Protein AF-A0A518CJ09-F1 (afdb_monomer)

Structure (mmCIF, N/CA/C/O backbone):
data_AF-A0A518CJ09-F1
#
_entry.id   AF-A0A518CJ09-F1
#
loop_
_atom_site.group_PDB
_atom_site.id
_atom_site.type_symbol
_atom_site.label_atom_id
_atom_site.label_alt_id
_atom_site.label_comp_id
_atom_site.label_asym_id
_atom_site.label_entity_id
_atom_site.label_seq_id
_atom_site.pdbx_PDB_ins_code
_atom_site.Cartn_x
_atom_site.Cartn_y
_atom_site.Cartn_z
_atom_site.occupancy
_atom_site.B_iso_or_equiv
_atom_site.auth_seq_id
_atom_site.auth_comp_id
_atom_site.auth_asym_id
_atom_site.auth_atom_id
_atom_site.pdbx_PDB_model_num
ATOM 1 N N . MET A 1 1 ? 45.637 -41.372 -29.948 1.00 34.56 1 MET A N 1
ATOM 2 C CA . MET A 1 1 ? 44.856 -40.870 -31.101 1.00 34.56 1 MET A CA 1
ATOM 3 C C . MET A 1 1 ? 43.586 -40.228 -30.570 1.00 34.56 1 MET A C 1
ATOM 5 O O . MET A 1 1 ? 43.099 -40.647 -29.530 1.00 34.56 1 MET A O 1
ATOM 9 N N . ASN A 1 2 ? 43.178 -39.144 -31.220 1.00 31.23 2 ASN A N 1
ATOM 10 C CA . ASN A 1 2 ? 42.446 -38.007 -30.668 1.00 31.23 2 ASN A CA 1
ATOM 11 C C . ASN A 1 2 ? 41.027 -38.291 -30.156 1.00 31.23 2 ASN A C 1
ATOM 13 O O . ASN A 1 2 ? 40.233 -38.944 -30.824 1.00 31.23 2 ASN A O 1
ATOM 17 N N . ALA A 1 3 ? 40.704 -37.670 -29.019 1.00 33.22 3 ALA A N 1
ATOM 18 C CA . ALA A 1 3 ? 39.344 -37.317 -28.638 1.00 33.22 3 ALA A CA 1
ATOM 19 C C . ALA A 1 3 ? 38.921 -36.070 -29.428 1.00 33.22 3 ALA A C 1
ATOM 21 O O . ALA A 1 3 ? 39.667 -35.090 -29.499 1.00 33.22 3 ALA A O 1
ATOM 22 N N . THR A 1 4 ? 37.730 -36.082 -30.022 1.00 36.91 4 THR A N 1
ATOM 23 C CA . THR A 1 4 ? 37.124 -34.883 -30.607 1.00 36.91 4 THR A CA 1
ATOM 24 C C . THR A 1 4 ? 35.656 -34.816 -30.213 1.00 36.91 4 THR A C 1
ATOM 26 O O . THR A 1 4 ? 34.905 -35.778 -30.331 1.00 36.91 4 THR A O 1
ATOM 29 N N . ARG A 1 5 ? 35.329 -33.647 -29.667 1.00 32.72 5 ARG A N 1
ATOM 30 C CA . ARG A 1 5 ? 34.040 -33.119 -29.223 1.00 32.72 5 ARG A CA 1
ATOM 31 C C . ARG A 1 5 ? 32.994 -33.165 -30.350 1.00 32.72 5 ARG A C 1
ATOM 33 O O . ARG A 1 5 ? 33.380 -33.059 -31.506 1.00 32.72 5 ARG A O 1
ATOM 40 N N . PHE A 1 6 ? 31.700 -33.171 -30.026 1.00 32.16 6 PHE A N 1
ATOM 41 C CA . PHE A 1 6 ? 30.864 -31.963 -30.116 1.00 32.16 6 PHE A CA 1
ATOM 42 C C . PHE A 1 6 ? 29.430 -32.211 -29.631 1.00 32.16 6 PHE A C 1
ATOM 44 O O . PHE A 1 6 ? 28.840 -33.268 -29.822 1.00 32.16 6 PHE A O 1
ATOM 51 N N . ALA A 1 7 ? 28.928 -31.179 -28.961 1.00 30.11 7 ALA A N 1
ATOM 52 C CA . ALA A 1 7 ? 27.600 -31.034 -28.405 1.00 30.11 7 ALA A CA 1
ATOM 53 C C . ALA A 1 7 ? 26.521 -30.909 -29.492 1.00 30.11 7 ALA A C 1
ATOM 55 O O . ALA A 1 7 ? 26.778 -30.425 -30.591 1.00 30.11 7 ALA A O 1
ATOM 56 N N . SER A 1 8 ? 25.286 -31.268 -29.150 1.00 28.56 8 SER A N 1
ATOM 57 C CA . SER A 1 8 ? 24.086 -30.848 -29.876 1.00 28.56 8 SER A CA 1
ATOM 58 C C . SER A 1 8 ? 23.103 -30.283 -28.862 1.00 28.56 8 SER A C 1
ATOM 60 O O . SER A 1 8 ? 22.353 -31.011 -28.221 1.00 28.56 8 SER A O 1
ATOM 62 N N . CYS A 1 9 ? 23.187 -28.966 -28.678 1.00 26.66 9 CYS A N 1
ATOM 63 C CA . CYS A 1 9 ? 22.201 -28.174 -27.963 1.00 26.66 9 CYS A CA 1
ATOM 64 C C . CYS A 1 9 ? 21.215 -27.652 -29.015 1.00 26.66 9 CYS A C 1
ATOM 66 O O . CYS A 1 9 ? 21.604 -26.914 -29.921 1.00 26.66 9 CYS A O 1
ATOM 68 N N . LEU A 1 10 ? 19.964 -28.098 -28.932 1.00 28.52 10 LEU A N 1
ATOM 69 C CA . LEU A 1 10 ? 18.850 -27.601 -29.733 1.00 28.52 10 LEU A CA 1
ATOM 70 C C . LEU A 1 10 ? 18.532 -26.166 -29.295 1.00 28.52 10 LEU A C 1
ATOM 72 O O . LEU A 1 10 ? 17.975 -25.951 -28.223 1.00 28.52 10 LEU A O 1
ATOM 76 N N . ILE A 1 11 ? 18.884 -25.187 -30.128 1.00 29.53 11 ILE A N 1
ATOM 77 C CA . ILE A 1 11 ? 18.410 -23.808 -29.986 1.00 29.53 11 ILE A CA 1
ATOM 78 C C . ILE A 1 11 ? 17.057 -23.721 -30.697 1.00 29.53 11 ILE A C 1
ATOM 80 O O . ILE A 1 11 ? 16.993 -23.715 -31.926 1.00 29.53 11 ILE A O 1
ATOM 84 N N . PHE A 1 12 ? 15.974 -23.638 -29.925 1.00 28.36 12 PHE A N 1
ATOM 85 C CA . PHE A 1 12 ? 14.702 -23.124 -30.425 1.00 28.36 12 PHE A CA 1
ATOM 86 C C . PHE A 1 12 ? 14.820 -21.603 -30.545 1.00 28.36 12 PHE A C 1
ATOM 88 O O . PHE A 1 12 ? 14.744 -20.873 -29.560 1.00 28.36 12 PHE A O 1
ATOM 95 N N . VAL A 1 13 ? 15.034 -21.125 -31.769 1.00 28.50 13 VAL A N 1
ATOM 96 C CA . VAL A 1 13 ? 14.895 -19.709 -32.116 1.00 28.50 13 VAL A CA 1
ATOM 97 C C . VAL A 1 13 ? 13.400 -19.406 -32.174 1.00 28.50 13 VAL A C 1
ATOM 99 O O . VAL A 1 13 ? 12.739 -19.715 -33.162 1.00 28.50 13 VAL A O 1
ATOM 102 N N . VAL A 1 14 ? 12.846 -18.827 -31.109 1.00 30.20 14 VAL A N 1
ATOM 103 C CA . VAL A 1 14 ? 11.513 -18.217 -31.166 1.00 30.20 14 VAL A CA 1
ATOM 104 C C . VAL A 1 14 ? 11.678 -16.820 -31.753 1.00 30.20 14 VAL A C 1
ATOM 106 O O . VAL A 1 14 ? 12.149 -15.893 -31.099 1.00 30.20 14 VAL A O 1
ATOM 109 N N . SER A 1 15 ? 11.332 -16.695 -33.031 1.00 26.28 15 SER A N 1
ATOM 110 C CA . SER A 1 15 ? 11.232 -15.429 -33.749 1.00 26.28 15 SER A CA 1
ATOM 111 C C . SER A 1 15 ? 10.112 -14.572 -33.151 1.00 26.28 15 SER A C 1
ATOM 113 O O . SER A 1 15 ? 8.935 -14.880 -33.323 1.00 26.28 15 SER A O 1
ATOM 115 N N . ILE A 1 16 ? 10.467 -13.483 -32.470 1.00 32.22 16 ILE A N 1
ATOM 116 C CA . ILE A 1 16 ? 9.531 -12.404 -32.132 1.00 32.22 16 ILE A CA 1
ATOM 117 C C . ILE A 1 16 ? 9.569 -11.403 -33.296 1.00 32.22 16 ILE A C 1
ATOM 119 O O . ILE A 1 16 ? 10.643 -10.861 -33.575 1.00 32.22 16 ILE A O 1
ATOM 123 N N . PRO A 1 17 ? 8.458 -11.134 -34.004 1.00 29.47 17 PRO A N 1
ATOM 124 C CA . PRO A 1 17 ? 8.436 -10.063 -34.986 1.00 29.47 17 PRO A CA 1
ATOM 125 C C . PRO A 1 17 ? 8.489 -8.712 -34.258 1.00 29.47 17 PRO A C 1
ATOM 127 O O . PRO A 1 17 ? 7.551 -8.328 -33.561 1.00 29.47 17 PRO A O 1
ATOM 130 N N . LEU A 1 18 ? 9.597 -7.982 -34.436 1.00 27.89 18 LEU A N 1
ATOM 131 C CA . LEU A 1 18 ? 9.663 -6.545 -34.175 1.00 27.89 18 LEU A CA 1
ATOM 132 C C . LEU A 1 18 ? 8.721 -5.838 -35.159 1.00 27.89 18 LEU A C 1
ATOM 134 O O . LEU A 1 18 ? 9.104 -5.499 -36.278 1.00 27.89 18 LEU A O 1
ATOM 138 N N . CYS A 1 19 ? 7.485 -5.585 -34.742 1.00 27.05 19 CYS A N 1
ATOM 139 C CA . CYS A 1 19 ? 6.698 -4.519 -35.344 1.00 27.05 19 CYS A CA 1
ATOM 140 C C . CYS A 1 19 ? 7.250 -3.185 -34.831 1.00 27.05 19 CYS A C 1
ATOM 142 O O . CYS A 1 19 ? 6.901 -2.718 -33.749 1.00 27.05 19 CYS A O 1
ATOM 144 N N . LEU A 1 20 ? 8.146 -2.594 -35.625 1.00 28.55 20 LEU A N 1
ATOM 145 C CA . LEU A 1 20 ? 8.471 -1.171 -35.588 1.00 28.55 20 LEU A CA 1
ATOM 146 C C . LEU A 1 20 ? 7.172 -0.370 -35.741 1.00 28.55 20 LEU A C 1
ATOM 148 O O . LEU A 1 20 ? 6.649 -0.221 -36.845 1.00 28.55 20 LEU A O 1
ATOM 152 N N . VAL A 1 21 ? 6.646 0.151 -34.634 1.00 33.22 21 VAL A N 1
ATOM 153 C CA . VAL A 1 21 ? 5.642 1.212 -34.685 1.00 33.22 21 VAL A CA 1
ATOM 154 C C . VAL A 1 21 ? 6.393 2.517 -34.914 1.00 33.22 21 VAL A C 1
ATOM 156 O O . VAL A 1 21 ? 6.922 3.132 -33.991 1.00 33.22 21 VAL A O 1
ATOM 159 N N . ASN A 1 22 ? 6.447 2.918 -36.183 1.00 29.75 22 ASN A N 1
ATOM 160 C CA . ASN A 1 22 ? 6.655 4.304 -36.578 1.00 29.75 22 ASN A CA 1
ATOM 161 C C . ASN A 1 22 ? 5.506 5.132 -35.987 1.00 29.75 22 ASN A C 1
ATOM 163 O O . ASN A 1 22 ? 4.416 5.177 -36.554 1.00 29.75 22 ASN A O 1
ATOM 167 N N . ALA A 1 23 ? 5.741 5.803 -34.862 1.00 29.38 23 ALA A N 1
ATOM 168 C CA . ALA A 1 23 ? 4.876 6.882 -34.402 1.00 29.38 23 ALA A CA 1
ATOM 169 C C . ALA A 1 23 ? 5.133 8.112 -35.287 1.00 29.38 23 ALA A C 1
ATOM 171 O O . ALA A 1 23 ? 5.885 9.018 -34.938 1.00 29.38 23 ALA A O 1
ATOM 172 N N . SER A 1 24 ? 4.551 8.095 -36.486 1.00 30.00 24 SER A N 1
ATOM 173 C CA . SER A 1 24 ? 4.370 9.298 -37.297 1.00 30.00 24 SER A CA 1
ATOM 174 C C . SER A 1 24 ? 3.081 9.957 -36.831 1.00 30.00 24 SER A C 1
ATOM 176 O O . SER A 1 24 ? 2.039 9.306 -36.788 1.00 30.00 24 SER A O 1
ATOM 178 N N . ALA A 1 25 ? 3.161 11.231 -36.463 1.00 36.84 25 ALA A N 1
ATOM 179 C CA . ALA A 1 25 ? 2.001 12.064 -36.212 1.00 36.84 25 ALA A CA 1
ATOM 180 C C . ALA A 1 25 ? 1.055 12.025 -37.423 1.00 36.84 25 ALA A C 1
ATOM 182 O O . ALA A 1 25 ? 1.450 12.382 -38.533 1.00 36.84 25 ALA A O 1
ATOM 183 N N . GLN A 1 26 ? -0.187 11.602 -37.206 1.00 28.34 26 GLN A N 1
ATOM 184 C CA . GLN A 1 26 ? -1.270 11.822 -38.151 1.00 28.34 26 GLN A CA 1
ATOM 185 C C . GLN A 1 26 ? -2.544 12.120 -37.363 1.00 28.34 26 GLN A C 1
ATOM 187 O O . GLN A 1 26 ? -3.082 11.262 -36.665 1.00 28.34 26 GLN A O 1
ATOM 192 N N . GLU A 1 27 ? -2.978 13.376 -37.449 1.00 35.78 27 GLU A N 1
ATOM 193 C CA . GLU A 1 27 ? -4.338 13.790 -37.129 1.00 35.78 27 GLU A CA 1
ATOM 194 C C . GLU A 1 27 ? -5.321 12.951 -37.950 1.00 35.78 27 GLU A C 1
ATOM 196 O O . GLU A 1 27 ? -5.197 12.846 -39.171 1.00 35.78 27 GLU A O 1
ATOM 201 N N . PHE A 1 28 ? -6.318 12.387 -37.275 1.00 29.22 28 PHE A N 1
ATOM 202 C CA . PHE A 1 28 ? -7.568 11.971 -37.894 1.00 29.22 28 PHE A CA 1
ATOM 203 C C . PHE A 1 28 ? -8.715 12.497 -37.033 1.00 29.22 28 PHE A C 1
ATOM 205 O O . PHE A 1 28 ? -9.051 11.952 -35.983 1.00 29.22 28 PHE A O 1
ATOM 212 N N . THR A 1 29 ? -9.284 13.610 -37.483 1.00 35.69 29 THR A N 1
ATOM 213 C CA . THR A 1 29 ? -10.650 14.029 -37.182 1.00 35.69 29 THR A CA 1
ATOM 214 C C . THR A 1 29 ? -11.611 13.118 -37.943 1.00 35.69 29 THR A C 1
ATOM 216 O O . THR A 1 29 ? -11.529 13.038 -39.165 1.00 35.69 29 THR A O 1
ATOM 219 N N . ASP A 1 30 ? -12.474 12.391 -37.236 1.00 30.89 30 ASP A N 1
ATOM 220 C CA . ASP A 1 30 ? -13.930 12.597 -37.265 1.00 30.89 30 ASP A CA 1
ATOM 221 C C . ASP A 1 30 ? -14.679 11.423 -36.616 1.00 30.89 30 ASP A C 1
ATOM 223 O O . ASP A 1 30 ? -14.503 10.263 -36.976 1.00 30.89 30 ASP A O 1
ATOM 227 N N . GLY A 1 31 ? -15.587 11.780 -35.700 1.00 36.94 31 GLY A N 1
ATOM 228 C CA . GLY A 1 31 ? -16.865 11.087 -35.547 1.00 36.94 31 GLY A CA 1
ATOM 229 C C . GLY A 1 31 ? -16.928 9.862 -34.638 1.00 36.94 31 GLY A C 1
ATOM 230 O O . GLY A 1 31 ? -17.255 8.792 -35.123 1.00 36.94 31 GLY A O 1
ATOM 231 N N . GLU A 1 32 ? -16.723 10.031 -33.327 1.00 28.66 32 GLU A N 1
ATOM 232 C CA . GLU A 1 32 ? -17.610 9.507 -32.265 1.00 28.66 32 GLU A CA 1
ATOM 233 C C . GLU A 1 32 ? -17.129 10.000 -30.884 1.00 28.66 32 GLU A C 1
ATOM 235 O O . GLU A 1 32 ? -15.947 10.213 -30.627 1.00 28.66 32 GLU A O 1
ATOM 240 N N . THR A 1 33 ? -18.078 10.318 -30.013 1.00 32.56 33 THR A N 1
ATOM 241 C CA . THR A 1 33 ? -17.941 11.199 -28.842 1.00 32.56 33 THR A CA 1
ATOM 242 C C . THR A 1 33 ? -17.032 10.622 -27.732 1.00 32.56 33 THR A C 1
ATOM 244 O O . THR A 1 33 ? -17.267 9.495 -27.296 1.00 32.56 33 THR A O 1
ATOM 247 N N . PRO A 1 34 ? -16.066 11.373 -27.155 1.00 37.12 34 PRO A N 1
ATOM 248 C CA . PRO A 1 34 ? -15.231 10.887 -26.056 1.00 37.12 34 PRO A CA 1
ATOM 249 C C . PRO A 1 34 ? -15.833 11.292 -24.701 1.00 37.12 34 PRO A C 1
ATOM 251 O O . PRO A 1 34 ? -15.431 12.286 -24.102 1.00 37.12 34 PRO A O 1
ATOM 254 N N . ALA A 1 35 ? -16.807 10.538 -24.190 1.00 35.91 35 ALA A N 1
ATOM 255 C CA . ALA A 1 35 ? -17.381 10.812 -22.862 1.00 35.91 35 ALA A CA 1
ATOM 256 C C . ALA A 1 35 ? -16.747 9.991 -21.717 1.00 35.91 35 ALA A C 1
ATOM 258 O O . ALA A 1 35 ? -16.948 10.316 -20.549 1.00 35.91 35 ALA A O 1
ATOM 259 N N . THR A 1 36 ? -15.955 8.954 -22.008 1.00 39.06 36 THR A N 1
ATOM 260 C CA . THR A 1 36 ? -15.632 7.923 -20.997 1.00 39.06 36 THR A CA 1
ATOM 261 C C . THR A 1 36 ? -14.234 8.031 -20.374 1.00 39.06 36 THR A C 1
ATOM 263 O O . THR A 1 36 ? -13.997 7.463 -19.314 1.00 39.06 36 THR A O 1
ATOM 266 N N . VAL A 1 37 ? -13.303 8.782 -20.974 1.00 40.84 37 VAL A N 1
ATOM 267 C CA . VAL A 1 37 ? -11.915 8.899 -20.464 1.00 40.84 37 VAL A CA 1
ATOM 268 C C . VAL A 1 37 ? -11.743 10.098 -19.513 1.00 40.84 37 VAL A C 1
ATOM 270 O O . VAL A 1 37 ? -10.910 10.073 -18.609 1.00 40.84 37 VAL A O 1
ATOM 273 N N . SER A 1 38 ? -12.584 11.129 -19.654 1.00 47.19 38 SER A N 1
ATOM 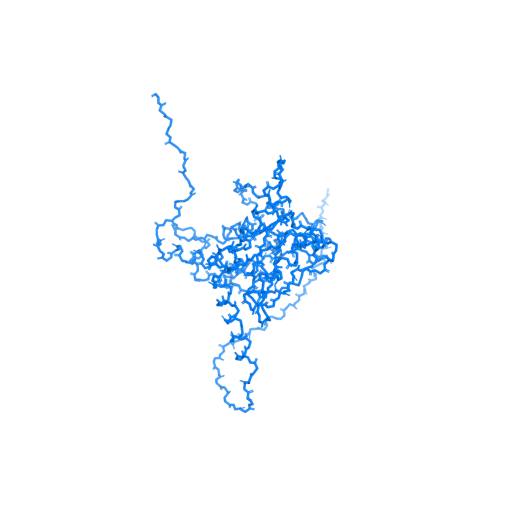274 C CA . SER A 1 38 ? -12.527 12.363 -18.853 1.00 47.19 38 SER A CA 1
ATOM 275 C C . SER A 1 38 ? -12.969 12.160 -17.392 1.00 47.19 38 SER A C 1
ATOM 277 O O . SER A 1 38 ? -12.360 12.702 -16.467 1.00 47.19 38 SER A O 1
ATOM 279 N N . SER A 1 39 ? -13.982 11.318 -17.155 1.00 57.59 39 SER A N 1
ATOM 280 C CA . SER A 1 39 ? -14.563 11.119 -15.820 1.00 57.59 39 SER A CA 1
ATOM 281 C C . SER A 1 39 ? -13.637 10.357 -14.866 1.00 57.59 39 SER A C 1
ATOM 283 O O . SER A 1 39 ? -13.493 10.766 -13.718 1.00 57.59 39 SER A O 1
ATOM 285 N N . ALA A 1 40 ? -12.944 9.312 -15.335 1.00 61.97 40 ALA A N 1
ATOM 286 C CA . ALA A 1 40 ? -12.034 8.513 -14.505 1.00 61.97 40 ALA A CA 1
ATOM 287 C C . ALA A 1 40 ? -10.816 9.318 -14.013 1.00 61.97 40 ALA A C 1
ATOM 289 O O . ALA A 1 40 ? -10.400 9.171 -12.863 1.00 61.97 40 ALA A O 1
ATOM 290 N N . SER A 1 41 ? -10.281 10.213 -14.854 1.00 69.31 41 SER A N 1
ATOM 291 C CA . SER A 1 41 ? -9.197 11.129 -14.469 1.00 69.31 41 SER A CA 1
ATOM 292 C C . SER A 1 41 ? -9.671 12.176 -13.452 1.00 69.31 41 SER A C 1
ATOM 294 O O . SER A 1 41 ? -8.966 12.464 -12.485 1.00 69.31 41 SER A O 1
ATOM 296 N N . GLY A 1 42 ? -10.893 12.699 -13.619 1.00 75.94 42 GLY A N 1
ATOM 297 C CA . GLY A 1 42 ? -11.507 13.626 -12.666 1.00 75.94 42 GLY A CA 1
ATOM 298 C C . GLY A 1 42 ? -11.764 12.995 -11.294 1.00 75.94 42 GLY A C 1
ATOM 299 O O . GLY A 1 42 ? -11.487 13.618 -10.269 1.00 75.94 42 GLY A O 1
ATOM 300 N N . THR A 1 43 ? -12.234 11.744 -11.257 1.00 85.88 43 THR A N 1
ATOM 301 C CA . THR A 1 43 ? -12.469 11.020 -9.999 1.00 85.88 43 THR A CA 1
ATOM 302 C C . THR A 1 43 ? -11.168 10.674 -9.279 1.00 85.88 43 THR A C 1
ATOM 304 O O . THR A 1 43 ? -11.097 10.847 -8.065 1.00 85.88 43 THR A O 1
ATOM 307 N N . LEU A 1 44 ? -10.120 10.262 -10.003 1.00 88.44 44 LEU A N 1
ATOM 308 C CA . LEU A 1 44 ? -8.807 10.004 -9.403 1.00 88.44 44 LEU A CA 1
ATOM 309 C C . LEU A 1 44 ? -8.237 11.266 -8.737 1.00 88.44 44 LEU A C 1
ATOM 311 O O . LEU A 1 44 ? -7.905 11.229 -7.556 1.00 88.44 44 LEU A O 1
ATOM 315 N N . LYS A 1 45 ? -8.226 12.404 -9.448 1.00 90.31 45 LYS A N 1
ATOM 316 C CA . LYS A 1 45 ? -7.761 13.694 -8.902 1.00 90.31 45 LYS A CA 1
ATOM 317 C C . LYS A 1 45 ? -8.560 14.140 -7.679 1.00 90.31 45 LYS A C 1
ATOM 319 O O . LYS A 1 45 ? -8.002 14.684 -6.728 1.00 90.31 45 LYS A O 1
ATOM 324 N N . LYS A 1 46 ? -9.877 13.909 -7.685 1.00 92.81 46 LYS A N 1
ATOM 325 C CA . LYS A 1 46 ? -10.723 14.168 -6.515 1.00 92.81 46 LYS A CA 1
ATOM 326 C C . LYS A 1 46 ? -10.271 13.322 -5.321 1.00 92.81 46 LYS A C 1
ATOM 328 O O . LYS A 1 46 ? -10.092 13.867 -4.238 1.00 92.81 46 LYS A O 1
ATOM 333 N N . ASN A 1 47 ? -10.075 12.020 -5.514 1.00 92.25 47 ASN A N 1
ATOM 334 C CA . ASN A 1 47 ? -9.682 11.112 -4.436 1.00 92.25 47 ASN A CA 1
ATOM 335 C C . ASN A 1 47 ? -8.272 11.422 -3.909 1.00 92.25 47 ASN A C 1
ATOM 337 O O . ASN A 1 47 ? -8.063 11.402 -2.700 1.00 92.25 47 ASN A O 1
ATOM 341 N N . GLU A 1 48 ? -7.335 11.812 -4.777 1.00 93.00 48 GLU A N 1
ATOM 342 C CA . GLU A 1 48 ? -6.024 12.343 -4.374 1.00 93.00 48 GLU A CA 1
ATOM 343 C C . GLU A 1 48 ? -6.155 13.585 -3.485 1.00 93.00 48 GLU A C 1
ATOM 345 O O . GLU A 1 48 ? -5.482 13.693 -2.461 1.00 93.00 48 GLU A O 1
ATOM 350 N N . SER A 1 49 ? -7.042 14.517 -3.846 1.00 94.44 49 SER A N 1
ATOM 351 C CA . SER A 1 49 ? -7.297 15.709 -3.035 1.00 94.44 49 SER A CA 1
ATOM 352 C C . SER A 1 49 ? -7.906 15.370 -1.674 1.00 94.44 49 SER A C 1
ATOM 354 O O . SER A 1 49 ? -7.574 16.034 -0.697 1.00 94.44 49 SER A O 1
ATOM 356 N N . LEU A 1 50 ? -8.787 14.367 -1.600 1.00 94.81 50 LEU A N 1
ATOM 357 C CA . LEU A 1 50 ? -9.382 13.915 -0.338 1.00 94.81 50 LEU A CA 1
ATOM 358 C C . LEU A 1 50 ? -8.342 13.244 0.566 1.00 94.81 50 LEU A C 1
ATOM 360 O O . LEU A 1 50 ? -8.315 13.515 1.760 1.00 94.81 50 LEU A O 1
ATOM 364 N N . LEU A 1 51 ? -7.440 12.434 0.005 1.00 95.56 51 LEU A N 1
ATOM 365 C CA . LEU A 1 51 ? -6.353 11.811 0.770 1.00 95.56 51 LEU A CA 1
ATOM 366 C C . LEU A 1 51 ? -5.358 12.833 1.340 1.00 95.56 51 LEU A C 1
ATOM 368 O O . LEU A 1 51 ? -4.760 12.580 2.385 1.00 95.56 51 LEU A O 1
ATOM 372 N N . LYS A 1 52 ? -5.185 13.980 0.671 1.00 95.62 52 LYS A N 1
ATOM 373 C CA . LYS A 1 52 ? -4.339 15.098 1.124 1.00 95.62 52 LYS A CA 1
ATOM 374 C C . LYS A 1 52 ? -5.032 16.032 2.123 1.00 95.62 52 LYS A C 1
ATOM 376 O O . LYS A 1 52 ? -4.376 16.931 2.641 1.00 95.62 52 LYS A O 1
ATOM 381 N N . ALA A 1 53 ? -6.332 15.864 2.367 1.00 95.06 53 ALA A N 1
ATOM 382 C CA . ALA A 1 53 ? -7.074 16.690 3.311 1.00 95.06 53 ALA A CA 1
ATOM 383 C C . ALA A 1 53 ? -6.882 16.202 4.761 1.00 95.06 53 ALA A C 1
ATOM 385 O O . ALA A 1 53 ? -6.699 14.999 4.973 1.00 95.06 53 ALA A O 1
ATOM 386 N N . PRO A 1 54 ? -6.978 17.098 5.763 1.00 96.25 54 PRO A N 1
ATOM 387 C CA . PRO A 1 54 ? -6.892 16.715 7.168 1.00 96.25 54 PRO A CA 1
ATOM 388 C C . PRO A 1 54 ? -7.962 15.703 7.576 1.00 96.25 54 PRO A C 1
ATOM 390 O O . PRO A 1 54 ? -9.117 15.793 7.153 1.00 96.25 54 PRO A O 1
ATOM 393 N N . VAL A 1 55 ? -7.585 14.773 8.451 1.00 95.50 55 VAL A N 1
ATOM 394 C CA . VAL A 1 55 ? -8.463 13.730 8.987 1.00 95.50 55 VAL A CA 1
ATOM 395 C C . VAL A 1 55 ? -8.603 13.921 10.489 1.00 95.50 55 VAL A C 1
ATOM 397 O O . VAL A 1 55 ? -7.613 13.908 11.220 1.00 95.50 55 VAL A O 1
ATOM 400 N N . LYS A 1 56 ? -9.850 14.047 10.951 1.00 95.94 56 LYS A N 1
ATOM 401 C CA . LYS A 1 56 ? -10.189 14.118 12.372 1.00 95.94 56 LYS A CA 1
ATOM 402 C C . LYS A 1 56 ? -11.307 13.140 12.701 1.00 95.94 56 LYS A C 1
ATOM 404 O O . LYS A 1 56 ? -12.437 13.326 12.255 1.00 95.94 56 LYS A O 1
ATOM 409 N N . ILE A 1 57 ? -10.994 12.105 13.476 1.00 96.19 57 ILE A N 1
ATOM 410 C CA . ILE A 1 57 ? -11.937 11.026 13.791 1.00 96.19 57 ILE A CA 1
ATOM 411 C C . ILE A 1 57 ? -11.646 10.398 15.155 1.00 96.19 57 ILE A C 1
ATOM 413 O O . ILE A 1 57 ? -10.494 10.260 15.562 1.00 96.19 57 ILE A O 1
ATOM 417 N N . GLU A 1 58 ? -12.704 10.004 15.859 1.00 96.75 58 GLU A N 1
ATOM 418 C CA . GLU A 1 58 ? -12.619 9.144 17.038 1.00 96.75 58 GLU A CA 1
ATOM 419 C C . GLU A 1 58 ? -12.745 7.676 16.612 1.00 96.75 58 GLU A C 1
ATOM 421 O O . GLU A 1 58 ? -13.780 7.256 16.092 1.00 96.75 58 GLU A O 1
ATOM 426 N N . ILE A 1 59 ? -11.698 6.890 16.857 1.00 95.38 59 ILE A N 1
ATOM 427 C CA . ILE A 1 59 ? -11.712 5.439 16.691 1.00 95.38 59 ILE A CA 1
ATOM 428 C C . ILE A 1 59 ? -12.170 4.819 18.005 1.00 95.38 59 ILE A C 1
ATOM 430 O O . ILE A 1 59 ? -11.589 5.075 19.060 1.00 95.38 59 ILE A O 1
ATOM 434 N N . LYS A 1 60 ? -13.217 3.996 17.945 1.00 94.19 60 LYS A N 1
ATOM 435 C CA . LYS A 1 60 ? -13.771 3.310 19.117 1.00 94.19 60 LYS A CA 1
ATOM 436 C C . LYS A 1 60 ? -13.030 2.002 19.394 1.00 94.19 60 LYS A C 1
ATOM 438 O O . LYS A 1 60 ? -12.599 1.324 18.462 1.00 94.19 60 LYS A O 1
ATOM 443 N N . ALA A 1 61 ? -12.942 1.633 20.670 1.00 93.25 61 ALA A N 1
ATOM 444 C CA . ALA A 1 61 ? -12.536 0.296 21.092 1.00 93.25 61 ALA A CA 1
ATOM 445 C C . ALA A 1 61 ? -13.447 -0.793 20.492 1.00 93.25 61 ALA A C 1
ATOM 447 O O . ALA A 1 61 ? -14.551 -0.511 20.019 1.00 93.25 61 ALA A O 1
ATOM 448 N N . ASP A 1 62 ? -12.961 -2.032 20.513 1.00 92.75 62 ASP A N 1
ATOM 449 C CA . ASP A 1 62 ? -13.628 -3.257 20.049 1.00 92.75 62 ASP A CA 1
ATOM 450 C C . ASP A 1 62 ? -13.918 -3.325 18.539 1.00 92.75 62 ASP A C 1
ATOM 452 O O . ASP A 1 62 ? -14.294 -4.381 18.031 1.00 92.75 62 ASP A O 1
ATOM 456 N N . ARG A 1 63 ? -13.665 -2.244 17.793 1.00 95.06 63 ARG A N 1
ATOM 457 C CA . ARG A 1 63 ? -13.589 -2.263 16.328 1.00 95.06 63 ARG A CA 1
ATOM 458 C C . ARG A 1 63 ? -12.408 -3.105 15.875 1.00 95.06 63 ARG A C 1
ATOM 460 O O . ARG A 1 63 ? -11.338 -3.057 16.477 1.00 95.06 63 ARG A O 1
ATOM 467 N N . THR A 1 64 ? -12.563 -3.833 14.783 1.00 96.56 64 THR A N 1
ATOM 468 C CA . THR A 1 64 ? -11.424 -4.431 14.081 1.00 96.56 64 THR A CA 1
ATOM 469 C C . THR A 1 64 ? -10.576 -3.354 13.396 1.00 96.56 64 THR A C 1
ATOM 471 O O . THR A 1 64 ? -11.046 -2.248 13.126 1.00 96.56 64 THR A O 1
ATOM 474 N N . VAL A 1 65 ? -9.318 -3.674 13.082 1.00 96.12 65 VAL A N 1
ATOM 475 C CA . VAL A 1 65 ? -8.436 -2.819 12.267 1.00 96.12 65 VAL A CA 1
ATOM 476 C C . VAL A 1 65 ? -9.100 -2.473 10.930 1.00 96.12 65 VAL A C 1
ATOM 478 O O . VAL A 1 65 ? -9.022 -1.325 10.500 1.00 96.12 65 VAL A O 1
ATOM 481 N N . GLU A 1 66 ? -9.787 -3.427 10.295 1.00 97.25 66 GLU A N 1
ATOM 482 C CA . GLU A 1 66 ? -10.545 -3.177 9.064 1.00 97.25 66 GLU A CA 1
ATOM 483 C C . GLU A 1 66 ? -11.622 -2.105 9.249 1.00 97.25 66 GLU A C 1
ATOM 485 O O . GLU A 1 66 ? -11.695 -1.152 8.475 1.00 97.25 66 GLU A O 1
ATOM 490 N N . GLU A 1 67 ? -12.462 -2.263 10.272 1.00 97.81 67 GLU A N 1
ATOM 491 C CA . GLU A 1 67 ? -13.559 -1.341 10.562 1.00 97.81 67 GLU A CA 1
ATOM 492 C C . GLU A 1 67 ? -13.039 0.039 10.949 1.00 97.81 67 GLU A C 1
ATOM 494 O O . GLU A 1 67 ? -13.600 1.033 10.513 1.00 97.81 67 GLU A O 1
ATOM 499 N N . ALA A 1 68 ? -11.945 0.120 11.707 1.00 97.38 68 ALA A N 1
ATOM 500 C CA . ALA A 1 68 ? -11.333 1.394 12.062 1.00 97.38 68 ALA A CA 1
ATOM 501 C C . ALA A 1 68 ? -10.832 2.151 10.820 1.00 97.38 68 ALA A C 1
ATOM 503 O O . ALA A 1 68 ? -11.128 3.333 10.662 1.00 97.38 68 ALA A O 1
ATOM 504 N N . ILE A 1 69 ? -10.126 1.476 9.903 1.00 97.69 69 ILE A N 1
ATOM 505 C CA . ILE A 1 69 ? -9.659 2.104 8.656 1.00 97.69 69 ILE A CA 1
ATOM 506 C C . ILE A 1 69 ? -10.848 2.464 7.750 1.00 97.69 69 ILE A C 1
ATOM 508 O O . ILE A 1 69 ? -10.825 3.499 7.082 1.00 97.69 69 ILE A O 1
ATOM 512 N N . ARG A 1 70 ? -11.913 1.656 7.754 1.00 97.75 70 ARG A N 1
ATOM 513 C CA . ARG A 1 70 ? -13.160 1.953 7.040 1.00 97.75 70 ARG A CA 1
ATOM 514 C C . ARG A 1 70 ? -13.867 3.184 7.611 1.00 97.75 70 ARG A C 1
ATOM 516 O O . ARG A 1 70 ? -14.236 4.059 6.837 1.00 97.75 70 ARG A O 1
ATOM 523 N N . ASP A 1 71 ? -13.974 3.300 8.932 1.00 96.44 71 ASP A N 1
ATOM 524 C CA . ASP A 1 71 ? -14.539 4.471 9.612 1.00 96.44 71 ASP A CA 1
ATOM 525 C C . ASP A 1 71 ? -13.722 5.736 9.239 1.00 96.44 71 ASP A C 1
ATOM 527 O O . ASP A 1 71 ? -14.296 6.782 8.923 1.00 96.44 71 ASP A O 1
ATOM 531 N N . MET A 1 72 ? -12.382 5.637 9.171 1.00 97.06 72 MET A N 1
ATOM 532 C CA . MET A 1 72 ? -11.510 6.721 8.675 1.00 97.06 72 MET A CA 1
ATOM 533 C C . MET A 1 72 ? -11.809 7.081 7.212 1.00 97.06 72 MET A C 1
ATOM 535 O O . MET A 1 72 ? -11.898 8.263 6.874 1.00 97.06 72 MET A O 1
ATOM 539 N N . ALA A 1 73 ? -11.959 6.075 6.344 1.00 96.88 73 ALA A N 1
ATOM 540 C CA . ALA A 1 73 ? -12.279 6.247 4.926 1.00 96.88 73 ALA A CA 1
ATOM 541 C C . ALA A 1 73 ? -13.597 7.002 4.733 1.00 96.88 73 ALA A C 1
ATOM 543 O O . ALA A 1 73 ? -13.662 7.974 3.979 1.00 96.88 73 ALA A O 1
ATOM 544 N N . GLU A 1 74 ? -14.633 6.573 5.452 1.00 95.69 74 GLU A N 1
ATOM 545 C CA . GLU A 1 74 ? -15.972 7.149 5.396 1.00 95.69 74 GLU A CA 1
ATOM 546 C C . GLU A 1 74 ? -15.972 8.604 5.873 1.00 95.69 74 GLU A C 1
ATOM 548 O O . GLU A 1 74 ? -16.558 9.462 5.210 1.00 95.69 74 GLU A O 1
ATOM 553 N N . ALA A 1 75 ? -15.239 8.916 6.949 1.00 93.62 75 ALA A N 1
ATOM 554 C CA . ALA A 1 75 ? -15.067 10.291 7.418 1.00 93.62 75 ALA A CA 1
ATOM 555 C C . ALA A 1 75 ? -14.362 11.193 6.388 1.00 93.62 75 ALA A C 1
ATOM 557 O O . ALA A 1 75 ? -14.674 12.380 6.294 1.00 93.62 75 ALA A O 1
ATOM 558 N N . ALA A 1 76 ? -13.456 10.634 5.580 1.00 93.75 76 ALA A N 1
ATOM 559 C CA . ALA A 1 76 ? -12.795 11.329 4.475 1.00 93.75 76 ALA A CA 1
ATOM 560 C C . ALA A 1 76 ? -13.620 11.345 3.168 1.00 93.75 76 ALA A C 1
ATOM 562 O O . ALA A 1 76 ? -13.183 11.912 2.164 1.00 93.75 76 ALA A O 1
ATOM 563 N N . GLY A 1 77 ? -14.808 10.726 3.144 1.00 94.19 77 GLY A N 1
ATOM 564 C CA . GLY A 1 77 ? -15.646 10.620 1.946 1.00 94.19 77 GLY A CA 1
ATOM 565 C C . GLY A 1 77 ? -15.067 9.702 0.863 1.00 94.19 77 GLY A C 1
ATOM 566 O O . GLY A 1 77 ? -15.339 9.903 -0.324 1.00 94.19 77 GLY A O 1
ATOM 567 N N . LEU A 1 78 ? -14.257 8.718 1.258 1.00 95.81 78 LEU A N 1
ATOM 568 C CA . LEU A 1 78 ? -13.602 7.750 0.382 1.00 95.81 78 LEU A CA 1
ATOM 569 C C . LEU A 1 78 ? -14.227 6.363 0.542 1.00 95.81 78 LEU A C 1
ATOM 571 O O . LEU A 1 78 ? -14.577 5.937 1.639 1.00 95.81 78 LEU A O 1
ATOM 575 N N . THR A 1 79 ? -14.313 5.622 -0.562 1.00 96.00 79 THR A N 1
ATOM 576 C CA . THR A 1 79 ? -14.551 4.175 -0.489 1.00 96.00 79 THR A CA 1
ATOM 577 C C . THR A 1 79 ? -13.228 3.448 -0.271 1.00 96.00 79 THR A C 1
ATOM 579 O O . THR A 1 79 ? -12.177 3.916 -0.716 1.00 96.00 79 THR A O 1
ATOM 582 N N . MET A 1 80 ? -13.281 2.305 0.410 1.00 96.19 80 MET A N 1
ATOM 583 C CA . MET A 1 80 ? -12.110 1.494 0.728 1.00 96.19 80 MET A CA 1
ATOM 584 C C . MET A 1 80 ? -12.161 0.154 -0.007 1.00 96.19 80 MET A C 1
ATOM 586 O O . MET A 1 80 ? -13.157 -0.565 0.068 1.00 96.19 80 MET A O 1
ATOM 590 N N . GLU A 1 81 ? -11.055 -0.205 -0.650 1.00 95.94 81 GLU A N 1
ATOM 591 C CA . GLU A 1 81 ? -10.735 -1.576 -1.052 1.00 95.94 81 GLU A CA 1
ATOM 592 C C . GLU A 1 81 ? -9.431 -2.025 -0.375 1.00 95.94 81 GLU A C 1
ATOM 594 O O . GLU A 1 81 ? -8.563 -1.201 -0.087 1.00 95.94 81 GLU A O 1
ATOM 599 N N . LEU A 1 82 ? -9.298 -3.323 -0.094 1.00 95.38 82 LEU A N 1
ATOM 600 C CA . LEU A 1 82 ? -8.072 -3.909 0.453 1.00 95.38 82 LEU A CA 1
ATOM 601 C C . LEU A 1 82 ? -7.244 -4.524 -0.675 1.00 95.38 82 LEU A C 1
ATOM 603 O O . LEU A 1 82 ? -7.792 -5.090 -1.622 1.00 95.38 82 LEU A O 1
ATOM 607 N N . GLU A 1 83 ? -5.924 -4.420 -0.573 1.00 92.94 83 GLU A N 1
ATOM 608 C CA . GLU A 1 83 ? -5.012 -5.137 -1.461 1.00 92.94 83 GLU A CA 1
ATOM 609 C C . GLU A 1 83 ? -4.918 -6.615 -1.071 1.00 92.94 83 GLU A C 1
ATOM 611 O O . GLU A 1 83 ? -4.889 -6.936 0.111 1.00 92.94 83 GLU A O 1
ATOM 616 N N . GLY A 1 84 ? -4.826 -7.509 -2.058 1.00 90.12 84 GLY A N 1
ATOM 617 C CA . GLY A 1 84 ? -4.725 -8.955 -1.849 1.00 90.12 84 GLY A CA 1
ATOM 618 C C . GLY A 1 84 ? -6.059 -9.695 -1.976 1.00 90.12 84 GLY A C 1
ATOM 619 O O . GLY A 1 84 ? -7.137 -9.105 -1.951 1.00 90.12 84 GLY A O 1
ATOM 620 N N . LEU A 1 85 ? -5.976 -11.012 -2.167 1.00 85.31 85 LEU A N 1
ATOM 621 C CA . LEU A 1 85 ? -7.124 -11.893 -2.409 1.00 85.31 85 LEU A CA 1
ATOM 622 C C . LEU A 1 85 ? -7.275 -12.989 -1.340 1.00 85.31 85 LEU A C 1
ATOM 624 O O . LEU A 1 85 ? -8.364 -13.549 -1.191 1.00 85.31 85 LEU A O 1
ATOM 628 N N . ASP A 1 86 ? -6.213 -13.304 -0.589 1.00 87.50 86 ASP A N 1
ATOM 629 C CA . ASP A 1 86 ? -6.233 -14.359 0.426 1.00 87.50 86 ASP A CA 1
ATOM 630 C C . ASP A 1 86 ? -6.886 -13.878 1.732 1.00 87.50 86 ASP A C 1
ATOM 632 O O . ASP A 1 86 ? -6.316 -13.110 2.509 1.00 87.50 86 ASP A O 1
ATOM 636 N N . GLN A 1 87 ? -8.085 -14.395 2.006 1.00 89.19 87 GLN A N 1
ATOM 637 C CA . GLN A 1 87 ? -8.873 -14.044 3.189 1.00 89.19 87 GLN A CA 1
ATOM 638 C C . GLN A 1 87 ? -8.193 -14.402 4.517 1.00 89.19 87 GLN A C 1
ATOM 640 O O . GLN A 1 87 ? -8.417 -13.719 5.514 1.00 89.19 87 GLN A O 1
ATOM 645 N N . LYS A 1 88 ? -7.354 -15.446 4.569 1.00 89.06 88 LYS A N 1
ATOM 646 C CA . LYS A 1 88 ? -6.646 -15.822 5.804 1.00 89.06 88 LYS A CA 1
ATOM 647 C C . LYS A 1 88 ? -5.552 -14.814 6.127 1.00 89.06 88 LYS A C 1
ATOM 649 O O . LYS A 1 88 ? -5.409 -14.415 7.283 1.00 89.06 88 LYS A O 1
ATOM 654 N N . ILE A 1 89 ? -4.800 -14.391 5.112 1.00 88.38 89 ILE A N 1
ATOM 655 C CA . ILE A 1 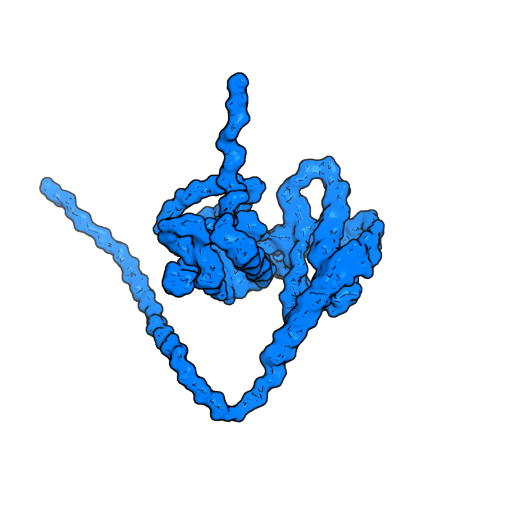89 ? -3.760 -13.371 5.271 1.00 88.38 89 ILE A CA 1
ATOM 656 C C . ILE A 1 89 ? -4.393 -12.034 5.654 1.00 88.38 89 ILE A C 1
ATOM 658 O O . ILE A 1 89 ? -3.964 -11.430 6.640 1.00 88.38 89 ILE A O 1
ATOM 662 N N . LEU A 1 90 ? -5.460 -11.631 4.953 1.00 91.94 90 LEU A N 1
ATOM 663 C CA . LEU A 1 90 ? -6.230 -10.428 5.276 1.00 91.94 90 LEU A CA 1
ATOM 664 C C . LEU A 1 90 ? -6.737 -10.461 6.723 1.00 91.94 90 LEU A C 1
ATOM 666 O O . LEU A 1 90 ? -6.478 -9.523 7.475 1.00 91.94 90 LEU A O 1
ATOM 670 N N . ALA A 1 91 ? -7.362 -11.557 7.161 1.00 92.44 91 ALA A N 1
ATOM 671 C CA . ALA A 1 91 ? -7.851 -11.681 8.533 1.00 92.44 91 ALA A CA 1
ATOM 672 C C . ALA A 1 91 ? -6.728 -11.533 9.575 1.00 92.44 91 ALA A C 1
ATOM 674 O O . ALA A 1 91 ? -6.898 -10.875 10.602 1.00 92.44 91 ALA A O 1
ATOM 675 N N . SER A 1 92 ? -5.540 -12.076 9.291 1.00 89.94 92 SER A N 1
ATOM 676 C CA . SER A 1 92 ? -4.387 -11.977 10.194 1.00 89.94 92 SER A CA 1
ATOM 677 C C . SER A 1 92 ? -3.856 -10.546 10.385 1.00 89.94 92 SER A C 1
ATOM 679 O O . SER A 1 92 ? -3.161 -10.271 11.365 1.00 89.94 92 SER A O 1
ATOM 681 N N . VAL A 1 93 ? -4.165 -9.637 9.455 1.00 91.44 93 VAL A N 1
ATOM 682 C CA . VAL A 1 93 ? -3.775 -8.221 9.507 1.00 91.44 93 VAL A CA 1
ATOM 683 C C . VAL A 1 93 ? -4.930 -7.367 10.026 1.00 91.44 93 VAL A C 1
ATOM 685 O O . VAL A 1 93 ? -4.745 -6.598 10.972 1.00 91.44 93 VAL A O 1
ATOM 688 N N . TYR A 1 94 ? -6.121 -7.537 9.451 1.00 95.19 94 TYR A N 1
ATOM 689 C CA . TYR A 1 94 ? -7.240 -6.607 9.584 1.00 95.19 94 TYR A CA 1
ATOM 690 C C . TYR A 1 94 ? -8.301 -7.020 10.617 1.00 95.19 94 TYR A C 1
ATOM 692 O O . TYR A 1 94 ? -9.044 -6.161 11.083 1.00 95.19 94 TYR A O 1
ATOM 700 N N . SER A 1 95 ? -8.355 -8.284 11.056 1.00 94.31 95 SER A N 1
ATOM 701 C CA . SER A 1 95 ? -9.344 -8.738 12.056 1.00 94.31 95 SER A CA 1
ATOM 702 C C . SER A 1 95 ? -8.896 -8.551 13.510 1.00 94.31 95 SER A C 1
ATOM 704 O O . SER A 1 95 ? -9.604 -8.960 14.425 1.00 94.31 95 SER A O 1
ATOM 706 N N . THR A 1 96 ? -7.725 -7.953 13.756 1.00 89.69 96 THR A N 1
ATOM 707 C CA . THR A 1 96 ? -7.296 -7.634 15.129 1.00 89.69 96 THR A CA 1
ATOM 708 C C . THR A 1 96 ? -8.177 -6.527 15.703 1.00 89.69 96 THR A C 1
ATOM 710 O O . THR A 1 96 ? -8.411 -5.532 15.023 1.00 89.69 96 THR A O 1
ATOM 713 N N . SER A 1 97 ? -8.635 -6.671 16.945 1.00 91.69 97 SER A N 1
ATOM 714 C CA . SER A 1 97 ? -9.418 -5.638 17.628 1.00 91.69 97 SER A CA 1
ATOM 715 C C . SER A 1 97 ? -8.552 -4.479 18.124 1.00 91.69 97 SER A C 1
ATOM 717 O O . SER A 1 97 ? -7.405 -4.652 18.541 1.00 91.69 97 SER A O 1
ATOM 719 N N . VAL A 1 98 ? -9.129 -3.285 18.102 1.00 91.00 98 VAL A N 1
ATOM 720 C CA . VAL A 1 98 ? -8.595 -2.077 18.717 1.00 91.00 98 VAL A CA 1
ATOM 721 C C . VAL A 1 98 ? -8.945 -2.108 20.205 1.00 91.00 98 VAL A C 1
ATOM 723 O O . VAL A 1 98 ? -10.111 -2.059 20.582 1.00 91.00 98 VAL A O 1
ATOM 726 N N . ASN A 1 99 ? -7.931 -2.173 21.066 1.00 89.62 99 ASN A N 1
ATOM 727 C CA . ASN A 1 99 ? -8.139 -2.400 22.504 1.00 89.62 99 ASN A CA 1
ATOM 728 C C . ASN A 1 99 ? -8.622 -1.162 23.281 1.00 89.62 99 ASN A C 1
ATOM 730 O O . ASN A 1 99 ? -9.057 -1.289 24.421 1.00 89.62 99 ASN A O 1
ATOM 734 N N . GLN A 1 100 ? -8.492 0.038 22.715 1.00 90.62 100 GLN A N 1
ATOM 735 C CA . GLN A 1 100 ? -8.836 1.290 23.390 1.00 90.62 100 GLN A CA 1
ATOM 736 C C . GLN A 1 100 ? -9.334 2.327 22.389 1.00 90.62 100 GLN A C 1
ATOM 738 O O . GLN A 1 100 ? -8.837 2.382 21.266 1.00 90.62 100 GLN A O 1
ATOM 743 N N . SER A 1 101 ? -10.278 3.169 22.807 1.00 94.69 101 SER A N 1
ATOM 744 C CA . SER A 1 101 ? -10.722 4.301 21.993 1.00 94.69 101 SER A CA 1
ATOM 745 C C . SER A 1 101 ? -9.669 5.410 21.986 1.00 94.69 101 SER A C 1
ATOM 747 O O . SER A 1 101 ? -9.030 5.666 23.009 1.00 94.69 101 SER A O 1
ATOM 749 N N . PHE A 1 102 ? -9.500 6.095 20.857 1.00 93.38 102 PHE A N 1
ATOM 750 C CA . PHE A 1 102 ? -8.633 7.270 20.747 1.00 93.38 102 PHE A CA 1
ATOM 751 C C . PHE A 1 102 ? -9.030 8.161 19.572 1.00 93.38 102 PHE A C 1
ATOM 753 O O . PHE A 1 102 ? -9.657 7.723 18.611 1.00 93.38 102 PHE A O 1
ATOM 760 N N . THR A 1 103 ? -8.619 9.423 19.643 1.00 95.69 103 THR A N 1
ATOM 761 C CA . THR A 1 103 ? -8.851 10.407 18.584 1.00 95.69 103 THR A CA 1
ATOM 762 C C . THR A 1 103 ? -7.604 10.563 17.730 1.00 95.69 103 THR A C 1
ATOM 764 O O . THR A 1 103 ? -6.503 10.713 18.257 1.00 95.69 103 THR A O 1
ATOM 767 N N . ILE A 1 104 ? -7.793 10.564 16.414 1.00 95.56 104 ILE A N 1
ATOM 768 C CA . ILE A 1 104 ? -6.779 10.930 15.429 1.00 95.56 104 ILE A CA 1
ATOM 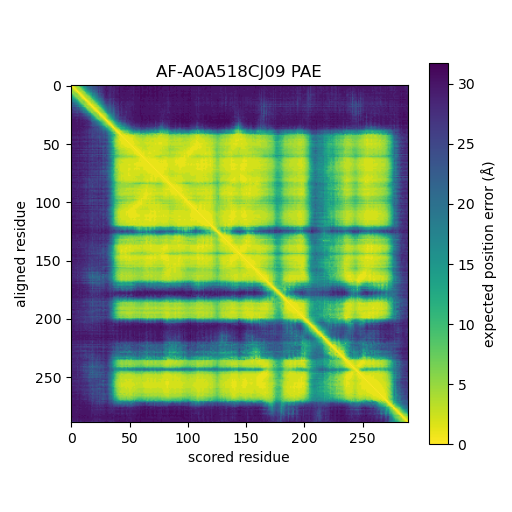769 C C . ILE A 1 104 ? -7.099 12.341 14.933 1.00 95.56 104 ILE A C 1
ATOM 771 O O . ILE A 1 104 ? -8.245 12.628 14.587 1.00 95.56 104 ILE A O 1
ATOM 775 N N . ASP A 1 105 ? -6.089 13.206 14.915 1.00 96.25 105 ASP A N 1
ATOM 776 C CA . ASP A 1 105 ? -6.130 14.552 14.338 1.00 96.25 105 ASP A CA 1
ATOM 777 C C . ASP A 1 105 ? -4.843 14.725 13.521 1.00 96.25 105 ASP A C 1
ATOM 779 O O . ASP A 1 105 ? -3.767 14.925 14.083 1.00 96.25 105 ASP A O 1
ATOM 783 N N . ALA A 1 106 ? -4.939 14.501 12.212 1.00 96.69 106 ALA A N 1
ATOM 784 C CA . ALA A 1 106 ? -3.795 14.348 11.320 1.00 96.69 106 ALA A CA 1
ATOM 785 C C . ALA A 1 106 ? -3.934 15.222 10.071 1.00 96.69 106 ALA A C 1
ATOM 787 O O . ALA A 1 106 ? -5.031 15.442 9.558 1.00 96.69 106 ALA A O 1
ATOM 788 N N . GLU A 1 107 ? -2.801 15.680 9.541 1.00 97.06 107 GLU A N 1
ATOM 789 C CA . GLU A 1 107 ? -2.754 16.601 8.396 1.00 97.06 107 GLU A CA 1
ATOM 790 C C . GLU A 1 107 ? -3.229 15.972 7.082 1.00 97.06 107 GLU A C 1
ATOM 792 O O . GLU A 1 107 ? -3.690 16.680 6.191 1.00 97.06 107 GLU A O 1
ATOM 797 N N . ASN A 1 108 ? -3.114 14.650 6.951 1.00 96.56 108 ASN A N 1
ATOM 798 C CA . ASN A 1 108 ? -3.584 13.895 5.796 1.00 96.56 108 ASN A CA 1
ATOM 799 C C . ASN A 1 108 ? -3.865 12.432 6.163 1.00 96.56 108 ASN A C 1
ATOM 801 O O . ASN A 1 108 ? -3.539 11.968 7.262 1.00 96.56 108 ASN A O 1
ATOM 805 N N . PHE A 1 109 ? -4.448 11.688 5.223 1.00 97.12 109 PHE A N 1
ATOM 806 C CA . PHE A 1 109 ? -4.874 10.310 5.455 1.00 97.12 109 PHE A CA 1
ATOM 807 C C . PHE A 1 109 ? -3.709 9.352 5.748 1.00 97.12 109 PHE A C 1
ATOM 809 O O . PHE A 1 109 ? -3.824 8.485 6.612 1.00 97.12 109 PHE A O 1
ATOM 816 N N . GLN A 1 110 ? -2.567 9.513 5.075 1.00 96.69 110 GLN A N 1
ATOM 817 C CA . GLN A 1 110 ? -1.407 8.650 5.308 1.00 96.69 110 GLN A CA 1
ATOM 818 C C . GLN A 1 110 ? -0.799 8.888 6.698 1.00 96.69 110 GLN A C 1
ATOM 820 O O . GLN A 1 110 ? -0.421 7.933 7.374 1.00 96.69 110 GLN A O 1
ATOM 825 N N . VAL A 1 111 ? -0.751 10.141 7.163 1.00 96.88 111 VAL A N 1
ATOM 826 C CA . VAL A 1 111 ? -0.335 10.472 8.537 1.00 96.88 111 VAL A CA 1
ATOM 827 C C . VAL A 1 111 ? -1.312 9.869 9.547 1.00 96.88 111 VAL A C 1
ATOM 829 O O . VAL A 1 111 ? -0.874 9.250 10.514 1.00 96.88 111 VAL A O 1
ATOM 832 N N . ALA A 1 112 ? -2.618 9.939 9.277 1.00 96.94 112 ALA A N 1
ATOM 833 C CA . ALA A 1 112 ? -3.639 9.313 10.113 1.00 96.94 112 ALA A CA 1
ATOM 834 C C . ALA A 1 112 ? -3.434 7.788 10.236 1.00 96.94 112 ALA A C 1
ATOM 836 O O . ALA A 1 112 ? -3.482 7.242 11.339 1.00 96.94 112 ALA A O 1
ATOM 837 N N . LEU A 1 113 ? -3.147 7.099 9.122 1.00 96.88 113 LEU A N 1
ATOM 838 C CA . LEU A 1 113 ? -2.810 5.670 9.118 1.00 96.88 113 LEU A CA 1
ATOM 839 C C . LEU A 1 113 ? -1.527 5.369 9.899 1.00 96.88 113 LEU A C 1
ATOM 841 O O . LEU A 1 113 ? -1.473 4.378 10.626 1.00 96.88 113 LEU A O 1
ATOM 845 N N . ASN A 1 114 ? -0.505 6.217 9.773 1.00 94.88 114 ASN A N 1
ATOM 846 C CA . ASN A 1 114 ? 0.755 6.060 10.497 1.00 94.88 114 ASN A CA 1
ATOM 847 C C . ASN A 1 114 ? 0.559 6.217 12.013 1.00 94.88 114 ASN A C 1
ATOM 849 O O . ASN A 1 114 ? 1.138 5.461 12.795 1.00 94.88 114 ASN A O 1
ATOM 853 N N . ASP A 1 115 ? -0.273 7.161 12.449 1.00 94.00 115 ASP A N 1
ATOM 854 C CA . ASP A 1 115 ? -0.583 7.344 13.867 1.00 94.00 115 ASP A CA 1
ATOM 855 C C . ASP A 1 115 ? -1.444 6.202 14.411 1.00 94.00 115 ASP A C 1
ATOM 857 O O . ASP A 1 115 ? -1.158 5.678 15.491 1.00 94.00 115 ASP A O 1
ATOM 861 N N . PHE A 1 116 ? -2.421 5.731 13.631 1.00 94.38 116 PHE A N 1
ATOM 862 C CA . PHE A 1 116 ? -3.187 4.524 13.941 1.00 94.38 116 PHE A CA 1
ATOM 863 C C . PHE A 1 116 ? -2.274 3.297 14.108 1.00 94.38 116 PHE A C 1
ATOM 865 O O . PHE A 1 116 ? -2.328 2.607 15.126 1.00 94.38 116 PHE A O 1
ATOM 872 N N . ALA A 1 117 ? -1.364 3.067 13.160 1.00 92.56 117 ALA A N 1
ATOM 873 C CA . ALA A 1 117 ? -0.366 2.002 13.204 1.00 92.56 117 ALA A CA 1
ATOM 874 C C . ALA A 1 117 ? 0.498 2.048 14.472 1.00 92.56 117 ALA A C 1
ATOM 876 O O . ALA A 1 117 ? 0.660 1.039 15.163 1.00 92.56 117 ALA A O 1
ATOM 877 N N . ARG A 1 118 ? 1.019 3.234 14.817 1.00 89.62 118 ARG A N 1
ATOM 878 C CA . ARG A 1 118 ? 1.803 3.446 16.043 1.00 89.62 118 ARG A CA 1
ATOM 879 C C . ARG A 1 118 ? 0.988 3.108 17.285 1.00 89.62 118 ARG A C 1
ATOM 881 O O . ARG A 1 118 ? 1.512 2.461 18.186 1.00 89.62 118 ARG A O 1
ATOM 888 N N . MET A 1 119 ? -0.283 3.508 17.335 1.00 89.44 119 MET A N 1
ATOM 889 C CA . MET A 1 119 ? -1.175 3.182 18.451 1.00 89.44 119 MET A CA 1
ATOM 890 C C . MET A 1 119 ? -1.367 1.673 18.623 1.00 89.44 119 MET A C 1
ATOM 892 O O . MET A 1 119 ? -1.331 1.190 19.753 1.00 89.44 119 MET A O 1
ATOM 896 N N . LEU A 1 120 ? -1.506 0.921 17.527 1.00 88.19 120 LEU A N 1
ATOM 897 C CA . LEU A 1 120 ? -1.613 -0.542 17.568 1.00 88.19 120 LEU A CA 1
ATOM 898 C C . LEU A 1 120 ? -0.326 -1.219 18.065 1.00 88.19 120 LEU A C 1
ATOM 900 O O . LEU A 1 120 ? -0.393 -2.274 18.694 1.00 88.19 120 LEU A O 1
ATOM 904 N N . LEU A 1 121 ? 0.836 -0.620 17.795 1.00 85.81 121 LEU A N 1
ATOM 905 C CA . LEU A 1 121 ? 2.141 -1.142 18.211 1.00 85.81 121 LEU A CA 1
ATOM 906 C C . LEU A 1 121 ? 2.509 -0.800 19.664 1.00 85.81 121 LEU A C 1
ATOM 908 O O . LEU A 1 121 ? 3.328 -1.500 20.246 1.00 85.81 121 LEU A O 1
ATOM 912 N N . ARG A 1 122 ? 1.902 0.222 20.286 1.00 78.94 122 ARG A N 1
ATOM 913 C CA . ARG A 1 122 ? 2.238 0.646 21.667 1.00 78.94 122 ARG A CA 1
ATOM 914 C C . ARG A 1 122 ? 2.069 -0.447 22.725 1.00 78.94 122 ARG A C 1
ATOM 916 O O . ARG A 1 122 ? 2.742 -0.392 23.744 1.00 78.94 122 ARG A O 1
ATOM 923 N N . ASN A 1 123 ? 1.185 -1.413 22.485 1.00 65.94 123 ASN A N 1
ATOM 924 C CA . ASN A 1 123 ? 0.916 -2.511 23.417 1.00 65.94 123 ASN A CA 1
ATOM 925 C C . ASN A 1 123 ? 1.807 -3.745 23.175 1.00 65.94 123 ASN A C 1
ATOM 927 O O . ASN A 1 123 ? 1.630 -4.760 23.845 1.00 65.94 123 ASN A O 1
ATOM 931 N N . TYR A 1 124 ? 2.734 -3.696 22.211 1.00 68.94 124 TYR A N 1
ATOM 932 C CA . TYR A 1 124 ? 3.745 -4.738 22.042 1.00 68.94 124 TYR A CA 1
ATOM 933 C C . TYR A 1 124 ? 4.897 -4.483 23.024 1.00 68.94 124 TYR A C 1
ATOM 935 O O . TYR A 1 124 ? 5.787 -3.681 22.764 1.00 68.94 124 TYR A O 1
ATOM 943 N N . GLU A 1 125 ? 4.862 -5.169 24.169 1.00 52.81 125 GLU A N 1
ATOM 944 C CA . GLU A 1 125 ? 5.881 -5.087 25.233 1.00 52.81 125 GLU A CA 1
ATOM 945 C C . GLU A 1 125 ? 7.150 -5.933 24.958 1.00 52.81 125 GLU A C 1
ATOM 947 O O . GLU A 1 125 ? 8.048 -5.986 25.794 1.00 52.81 125 GLU A O 1
ATOM 952 N N . GLY A 1 126 ? 7.247 -6.604 23.803 1.00 57.53 126 GLY A N 1
ATOM 953 C CA . GLY A 1 126 ? 8.393 -7.439 23.410 1.00 57.53 126 GLY A CA 1
ATOM 954 C C . GLY A 1 126 ? 9.130 -6.903 22.182 1.00 57.53 126 GLY A C 1
ATOM 955 O O . GLY A 1 126 ? 8.575 -6.076 21.459 1.00 57.53 126 GLY A O 1
ATOM 956 N N . ASP A 1 127 ? 10.358 -7.396 21.949 1.00 56.22 127 ASP A N 1
ATOM 957 C CA . ASP A 1 127 ? 11.180 -7.090 20.766 1.00 56.22 127 ASP A CA 1
ATOM 958 C C . ASP A 1 127 ? 10.302 -7.045 19.510 1.00 56.22 127 ASP A C 1
ATOM 960 O O . ASP A 1 127 ? 9.762 -8.065 19.068 1.00 56.22 127 ASP A O 1
ATOM 964 N N . LEU A 1 128 ? 10.122 -5.837 18.968 1.00 65.62 128 LEU A N 1
ATOM 965 C CA . LEU A 1 128 ? 9.356 -5.596 17.754 1.00 65.62 128 LEU A CA 1
ATOM 966 C C . LEU A 1 128 ? 10.062 -6.311 16.605 1.00 65.62 128 LEU A C 1
ATOM 968 O O . LEU A 1 128 ? 10.989 -5.780 15.994 1.00 65.62 128 LEU A O 1
ATOM 972 N N . ASN A 1 129 ? 9.634 -7.537 16.318 1.00 75.81 129 ASN A N 1
ATOM 973 C CA . ASN A 1 129 ? 10.106 -8.237 15.141 1.00 75.81 129 ASN A CA 1
ATOM 974 C C . ASN A 1 129 ? 9.555 -7.548 13.879 1.00 75.81 129 ASN A C 1
ATOM 976 O O . ASN A 1 129 ? 8.507 -6.895 13.888 1.00 75.81 129 ASN A O 1
ATOM 980 N N . ILE A 1 130 ? 10.288 -7.679 12.775 1.00 74.25 130 ILE A N 1
ATOM 981 C CA . ILE A 1 130 ? 9.958 -7.002 11.514 1.00 74.25 130 ILE A CA 1
ATOM 982 C C . ILE A 1 130 ? 8.566 -7.386 10.988 1.00 74.25 130 ILE A C 1
ATOM 984 O O . ILE A 1 130 ? 7.874 -6.573 10.382 1.00 74.25 130 ILE A O 1
ATOM 988 N N . GLU A 1 131 ? 8.113 -8.604 11.290 1.00 75.94 131 GLU A N 1
ATOM 989 C CA . GLU A 1 131 ? 6.786 -9.088 10.926 1.00 75.94 131 GLU A CA 1
ATOM 990 C C . GLU A 1 131 ? 5.673 -8.313 11.647 1.00 75.94 131 GLU A C 1
ATOM 992 O O . GLU A 1 131 ? 4.696 -7.917 11.013 1.00 75.94 131 GLU A O 1
ATOM 997 N N . ALA A 1 132 ? 5.819 -8.037 12.948 1.00 78.81 132 ALA A N 1
ATOM 998 C CA . ALA A 1 132 ? 4.869 -7.229 13.709 1.00 78.81 132 ALA A CA 1
ATOM 999 C C . ALA A 1 132 ? 4.788 -5.797 13.165 1.00 78.81 132 ALA A C 1
ATOM 1001 O O . ALA A 1 132 ? 3.690 -5.247 13.055 1.00 78.81 132 ALA A O 1
ATOM 1002 N N . VAL A 1 133 ? 5.926 -5.223 12.755 1.00 83.62 133 VAL A N 1
ATOM 1003 C CA . VAL A 1 133 ? 5.969 -3.916 12.082 1.00 83.62 133 VAL A CA 1
ATOM 1004 C C . VAL A 1 133 ? 5.205 -3.982 10.760 1.00 83.62 133 VAL A C 1
ATOM 1006 O O . VAL A 1 133 ? 4.260 -3.221 10.563 1.00 83.62 133 VAL A O 1
ATOM 1009 N N . TYR A 1 134 ? 5.513 -4.949 9.891 1.00 83.06 134 TYR A N 1
ATOM 1010 C CA . TYR A 1 134 ? 4.835 -5.103 8.602 1.00 83.06 134 TYR A CA 1
ATOM 1011 C C . TYR A 1 134 ? 3.333 -5.373 8.726 1.00 83.06 134 TYR A C 1
ATOM 1013 O O . TYR A 1 134 ? 2.561 -4.849 7.926 1.00 83.06 134 TYR A O 1
ATOM 1021 N N . ARG A 1 135 ? 2.880 -6.100 9.755 1.00 85.12 135 ARG A N 1
ATOM 1022 C CA . ARG A 1 135 ? 1.448 -6.298 10.064 1.00 85.12 135 ARG A CA 1
ATOM 1023 C C . ARG A 1 135 ? 0.711 -5.009 10.422 1.00 85.12 135 ARG A C 1
ATOM 1025 O O . ARG A 1 135 ? -0.521 -5.002 10.424 1.00 85.12 135 ARG A O 1
ATOM 1032 N N . ARG A 1 136 ? 1.431 -3.949 10.788 1.00 89.69 136 ARG A N 1
ATOM 1033 C CA . ARG A 1 136 ? 0.860 -2.674 11.242 1.00 89.69 136 ARG A CA 1
ATOM 1034 C C . ARG A 1 136 ? 1.239 -1.496 10.357 1.00 89.69 136 ARG A C 1
ATOM 1036 O O . ARG A 1 136 ? 0.759 -0.404 10.607 1.00 89.69 136 ARG A O 1
ATOM 1043 N N . THR A 1 137 ? 2.019 -1.693 9.300 1.00 90.38 137 THR A N 1
ATOM 1044 C CA . THR A 1 137 ? 2.263 -0.665 8.282 1.00 90.38 137 THR A CA 1
ATOM 1045 C C . THR A 1 137 ? 1.140 -0.660 7.247 1.00 90.38 137 THR A C 1
ATOM 1047 O O . THR A 1 137 ? 0.833 -1.689 6.647 1.00 90.38 137 THR A O 1
ATOM 1050 N N . PHE A 1 138 ? 0.547 0.505 6.997 1.00 95.38 138 PHE A N 1
ATOM 1051 C CA . PHE A 1 138 ? -0.508 0.678 5.999 1.00 95.38 138 PHE A CA 1
ATOM 1052 C C . PHE A 1 138 ? -0.132 1.781 5.016 1.00 95.38 138 PHE A C 1
ATOM 1054 O O . PHE A 1 138 ? 0.493 2.769 5.394 1.00 95.38 138 PHE A O 1
ATOM 1061 N N . LEU A 1 139 ? -0.550 1.623 3.766 1.00 96.62 139 LEU A N 1
ATOM 1062 C CA . LEU A 1 139 ? -0.379 2.606 2.704 1.00 96.62 139 LEU A CA 1
ATOM 1063 C C . LEU A 1 139 ? -1.737 2.883 2.058 1.00 96.62 139 LEU A C 1
ATOM 1065 O O . LEU A 1 139 ? -2.414 1.942 1.639 1.00 96.62 139 LEU A O 1
ATOM 1069 N N . ALA A 1 140 ? -2.116 4.155 1.959 1.00 96.88 140 ALA A N 1
ATOM 1070 C CA . ALA A 1 140 ? -3.298 4.588 1.222 1.00 96.88 140 ALA A CA 1
ATOM 1071 C C . ALA A 1 140 ? -2.920 4.983 -0.208 1.00 96.88 140 ALA A C 1
ATOM 1073 O O . ALA A 1 140 ? -2.177 5.937 -0.430 1.00 96.88 140 ALA A O 1
ATOM 1074 N N . VAL A 1 141 ? -3.469 4.263 -1.182 1.00 96.06 141 VAL A N 1
ATOM 1075 C CA . VAL A 1 141 ? -3.220 4.485 -2.609 1.00 96.06 141 VAL A CA 1
ATOM 1076 C C . VAL A 1 141 ? -4.492 5.049 -3.252 1.00 96.06 141 VAL A C 1
ATOM 1078 O O . VAL A 1 141 ? -5.538 4.400 -3.173 1.00 96.06 141 VAL A O 1
ATOM 1081 N N . PRO A 1 142 ? -4.455 6.223 -3.910 1.00 94.69 142 PRO A N 1
ATOM 1082 C CA . PRO A 1 142 ? -5.616 6.765 -4.610 1.00 94.69 142 PRO A CA 1
ATOM 1083 C C . PRO A 1 142 ? -6.025 5.858 -5.772 1.00 94.69 142 PRO A C 1
ATOM 1085 O O . PRO A 1 142 ? -5.192 5.386 -6.548 1.00 94.69 142 PRO A O 1
ATOM 1088 N N . THR A 1 143 ? -7.329 5.635 -5.932 1.00 93.12 143 THR A N 1
ATOM 1089 C CA . THR A 1 143 ? -7.879 4.886 -7.069 1.00 93.12 143 THR A CA 1
ATOM 1090 C C . THR A 1 143 ? -9.041 5.639 -7.697 1.00 93.12 143 THR A C 1
ATOM 1092 O O . THR A 1 143 ? -9.599 6.561 -7.109 1.00 93.12 143 THR A O 1
ATOM 1095 N N . GLY A 1 144 ? -9.468 5.230 -8.893 1.00 89.31 144 GLY A N 1
ATOM 1096 C CA . GLY A 1 144 ? -10.668 5.798 -9.516 1.00 89.31 144 GLY A CA 1
ATOM 1097 C C . GLY A 1 144 ? -11.970 5.503 -8.755 1.00 89.31 144 GLY A C 1
ATOM 1098 O O . GLY A 1 144 ? -12.977 6.145 -9.026 1.00 89.31 144 GLY A O 1
ATOM 1099 N N . LYS A 1 145 ? -11.976 4.547 -7.813 1.00 88.81 145 LYS A N 1
ATOM 1100 C CA . LYS A 1 145 ? -13.164 4.173 -7.024 1.00 88.81 145 LYS A CA 1
ATOM 1101 C C . LYS A 1 145 ? -13.173 4.800 -5.627 1.00 88.81 145 LYS A C 1
ATOM 1103 O O . LYS A 1 145 ? -14.246 5.037 -5.079 1.00 88.81 145 LYS A O 1
ATOM 1108 N N . GLY A 1 146 ? -11.999 5.102 -5.080 1.00 94.19 146 GLY A N 1
ATOM 1109 C CA . GLY A 1 146 ? -11.809 5.643 -3.738 1.00 94.19 146 GLY A CA 1
ATOM 1110 C C . GLY A 1 146 ? -10.336 5.550 -3.374 1.00 94.19 146 GLY A C 1
ATOM 1111 O O . GLY A 1 146 ? -9.500 6.217 -3.987 1.00 94.19 146 GLY A O 1
ATOM 1112 N N . MET A 1 147 ? -10.017 4.667 -2.435 1.00 96.50 147 MET A N 1
ATOM 1113 C CA . MET A 1 147 ? -8.647 4.317 -2.089 1.00 96.50 147 MET A CA 1
ATOM 1114 C C . MET A 1 147 ? -8.460 2.809 -1.927 1.00 96.50 147 MET A C 1
ATOM 1116 O O . MET A 1 147 ? -9.375 2.084 -1.537 1.00 96.50 147 MET A O 1
ATOM 1120 N N . LEU A 1 148 ? -7.242 2.365 -2.200 1.00 96.94 148 LEU A N 1
ATOM 1121 C CA . LEU A 1 148 ? -6.746 1.033 -1.904 1.00 96.94 148 LEU A CA 1
ATOM 1122 C C . LEU A 1 148 ? -5.885 1.107 -0.643 1.00 96.94 148 LEU A C 1
ATOM 1124 O O . LEU A 1 148 ? -4.936 1.888 -0.589 1.00 96.94 148 LEU A O 1
ATOM 1128 N N . ILE A 1 149 ? -6.201 0.281 0.351 1.00 97.62 149 ILE A N 1
ATOM 1129 C CA . ILE A 1 149 ? -5.378 0.091 1.542 1.00 97.62 149 ILE A CA 1
ATOM 1130 C C . ILE A 1 149 ? -4.459 -1.097 1.305 1.00 97.62 149 ILE A C 1
ATOM 1132 O O . ILE A 1 149 ? -4.897 -2.240 1.168 1.00 97.62 149 ILE A O 1
ATOM 1136 N N . ALA A 1 150 ? -3.169 -0.803 1.274 1.00 95.81 150 ALA A N 1
ATOM 1137 C CA . ALA A 1 150 ? -2.114 -1.764 1.043 1.00 95.81 150 ALA A CA 1
ATOM 1138 C C . ALA A 1 150 ? -1.327 -2.029 2.329 1.00 95.81 150 ALA A C 1
ATOM 1140 O O . ALA A 1 150 ? -1.120 -1.130 3.145 1.00 95.81 150 ALA A O 1
ATOM 1141 N N . ASN A 1 151 ? -0.844 -3.259 2.489 1.00 94.25 151 ASN A N 1
ATOM 1142 C CA . ASN A 1 151 ? -0.037 -3.676 3.632 1.00 94.25 151 ASN A CA 1
ATOM 1143 C C . ASN A 1 151 ? 1.147 -4.540 3.151 1.00 94.25 151 ASN A C 1
ATOM 1145 O O . ASN A 1 151 ? 0.919 -5.470 2.374 1.00 94.25 151 ASN A O 1
ATOM 1149 N N . PRO A 1 152 ? 2.389 -4.274 3.603 1.00 90.38 152 PRO A N 1
ATOM 1150 C CA . PRO A 1 152 ? 3.569 -5.031 3.179 1.00 90.38 152 PRO A CA 1
ATOM 1151 C C . PRO A 1 152 ? 3.449 -6.545 3.368 1.00 90.38 152 PRO A C 1
ATOM 1153 O O . PRO A 1 152 ? 3.760 -7.304 2.452 1.00 90.38 152 PRO A O 1
ATOM 1156 N N . LEU A 1 153 ? 2.952 -7.004 4.524 1.00 88.50 153 LEU A N 1
ATOM 1157 C CA . LEU A 1 153 ? 2.805 -8.438 4.778 1.00 88.50 153 LEU A CA 1
ATOM 1158 C C . LEU A 1 153 ? 1.817 -9.074 3.797 1.00 88.50 153 LEU A C 1
ATOM 1160 O O . LEU A 1 153 ? 2.085 -10.159 3.282 1.00 88.50 153 LEU A O 1
ATOM 1164 N N . VAL A 1 154 ? 0.699 -8.397 3.518 1.00 90.06 154 VAL A N 1
ATOM 1165 C CA . VAL A 1 154 ? -0.296 -8.885 2.554 1.00 90.06 154 VAL A CA 1
ATOM 1166 C C . VAL A 1 154 ? 0.316 -9.010 1.163 1.00 90.06 154 VAL A C 1
ATOM 1168 O O . VAL A 1 154 ? 0.189 -10.065 0.550 1.00 90.06 154 VAL A O 1
ATOM 1171 N N . ARG A 1 155 ? 1.056 -7.998 0.696 1.00 86.81 155 ARG A N 1
ATOM 1172 C CA . ARG A 1 155 ? 1.746 -8.043 -0.607 1.00 86.81 155 ARG A CA 1
ATOM 1173 C C . ARG A 1 155 ? 2.746 -9.189 -0.712 1.00 86.81 155 ARG A C 1
ATOM 1175 O O . ARG A 1 155 ? 2.901 -9.768 -1.779 1.00 86.81 155 ARG A O 1
ATOM 1182 N N . MET A 1 156 ? 3.430 -9.501 0.385 1.00 84.38 156 MET A N 1
ATOM 1183 C CA . MET A 1 156 ? 4.425 -10.573 0.431 1.00 84.38 156 MET A CA 1
ATOM 1184 C C . MET A 1 156 ? 3.810 -11.964 0.613 1.00 84.38 156 MET A C 1
ATOM 1186 O O . MET A 1 156 ? 4.471 -12.951 0.318 1.00 84.38 156 MET A O 1
ATOM 1190 N N . SER A 1 157 ? 2.567 -12.070 1.085 1.00 82.88 157 SER A N 1
ATOM 1191 C CA . SER A 1 157 ? 1.999 -13.360 1.515 1.00 82.88 157 SER A CA 1
ATOM 1192 C C . SER A 1 157 ? 0.695 -13.743 0.814 1.00 82.88 157 SER A C 1
ATOM 1194 O O . SER A 1 157 ? 0.227 -14.864 0.984 1.00 82.88 157 SER A O 1
ATOM 1196 N N . SER A 1 158 ? 0.092 -12.839 0.038 1.00 84.56 158 SER A N 1
ATOM 1197 C CA . SER A 1 158 ? -1.147 -13.065 -0.709 1.00 84.56 158 SER A CA 1
ATOM 1198 C C . SER A 1 158 ? -0.935 -12.790 -2.198 1.00 84.56 158 SER A C 1
ATOM 1200 O O . SER A 1 158 ? -0.303 -11.789 -2.545 1.00 84.56 158 SER A O 1
ATOM 1202 N N . PRO A 1 159 ? -1.566 -13.572 -3.095 1.00 82.94 159 PRO A N 1
ATOM 1203 C CA . PRO A 1 159 ? -1.713 -13.183 -4.491 1.00 82.94 159 PRO A CA 1
ATOM 1204 C C . PRO A 1 159 ? -2.344 -11.790 -4.585 1.00 82.94 159 PRO A C 1
ATOM 1206 O O . PRO A 1 159 ? -3.343 -11.506 -3.911 1.00 82.94 159 PRO A O 1
ATOM 1209 N N . CYS A 1 160 ? -1.751 -10.933 -5.411 1.00 87.19 160 CYS A N 1
ATOM 1210 C CA . CYS A 1 160 ? -2.206 -9.570 -5.662 1.00 87.19 160 CYS A CA 1
ATOM 1211 C C . CYS A 1 160 ? -2.360 -9.350 -7.170 1.00 87.19 160 CYS A C 1
ATOM 1213 O O . CYS A 1 160 ? -1.598 -9.899 -7.965 1.00 87.19 160 CYS A O 1
ATOM 1215 N N . GLU A 1 161 ? -3.327 -8.528 -7.579 1.00 89.00 161 GLU A N 1
ATOM 1216 C CA . GLU A 1 161 ? -3.451 -8.130 -8.982 1.00 89.00 161 GLU A CA 1
ATOM 1217 C C . GLU A 1 161 ? -2.212 -7.328 -9.397 1.00 89.00 161 GLU A C 1
ATOM 1219 O O . GLU A 1 161 ? -1.939 -6.258 -8.848 1.00 89.00 161 GLU A O 1
ATOM 1224 N N . GLN A 1 162 ? -1.461 -7.853 -10.364 1.00 88.44 162 GLN A N 1
ATOM 1225 C CA . GLN A 1 162 ? -0.258 -7.210 -10.877 1.00 88.44 162 GLN A CA 1
ATOM 1226 C C . GLN A 1 162 ? -0.546 -6.499 -12.192 1.00 88.44 162 GLN A C 1
ATOM 1228 O O . GLN A 1 162 ? -1.164 -7.060 -13.096 1.00 88.44 162 GLN A O 1
ATOM 1233 N N . VAL A 1 163 ? -0.013 -5.293 -12.328 1.00 91.12 163 VAL A N 1
ATOM 1234 C CA . VAL A 1 163 ? -0.035 -4.529 -13.575 1.00 91.12 163 VAL A CA 1
ATOM 1235 C C . VAL A 1 163 ? 1.391 -4.309 -14.053 1.00 91.12 163 VAL A C 1
ATOM 1237 O O . VAL A 1 163 ? 2.326 -4.336 -13.260 1.00 91.12 163 VAL A O 1
ATOM 1240 N N . THR A 1 164 ? 1.575 -4.117 -15.356 1.00 91.38 164 THR A N 1
ATOM 1241 C CA . THR A 1 164 ? 2.879 -3.759 -15.920 1.00 91.38 164 THR A CA 1
ATOM 1242 C C . THR A 1 164 ? 2.906 -2.270 -16.228 1.00 91.38 164 THR A C 1
ATOM 1244 O O . THR A 1 164 ? 2.029 -1.768 -16.931 1.00 91.38 164 THR A O 1
ATOM 1247 N N . LYS A 1 165 ? 3.924 -1.564 -15.730 1.00 93.44 165 LYS A N 1
ATOM 1248 C CA . LYS A 1 165 ? 4.201 -0.166 -16.075 1.00 93.44 165 LYS A CA 1
ATOM 1249 C C . LYS A 1 165 ? 5.618 -0.002 -16.605 1.00 93.44 165 LYS A C 1
ATOM 1251 O O . LYS A 1 165 ? 6.530 -0.736 -16.224 1.00 93.44 165 LYS A O 1
ATOM 1256 N N . ILE A 1 166 ? 5.773 0.987 -17.480 1.00 89.19 166 ILE A N 1
ATOM 1257 C CA . ILE A 1 166 ? 7.050 1.398 -18.056 1.00 89.19 166 ILE A CA 1
ATOM 1258 C C . ILE A 1 166 ? 7.386 2.775 -17.490 1.00 89.19 166 ILE A C 1
ATOM 1260 O O . ILE A 1 166 ? 6.593 3.706 -17.624 1.00 89.19 166 ILE A O 1
ATOM 1264 N N . TYR A 1 167 ? 8.554 2.892 -16.871 1.00 89.38 167 TYR A N 1
ATOM 1265 C CA . TYR A 1 167 ? 9.078 4.132 -16.313 1.00 89.38 167 TYR A CA 1
ATOM 1266 C C . TYR A 1 167 ? 10.251 4.604 -17.167 1.00 89.38 167 TYR A C 1
ATOM 1268 O O . TYR A 1 167 ? 11.272 3.916 -17.262 1.00 89.38 167 TYR A O 1
ATOM 1276 N N . ALA A 1 168 ? 10.099 5.762 -17.807 1.00 85.12 168 ALA A N 1
ATOM 1277 C CA . ALA A 1 168 ? 11.185 6.406 -18.533 1.00 85.12 168 ALA A CA 1
ATOM 1278 C C . ALA A 1 168 ? 12.164 7.043 -17.545 1.00 85.12 168 ALA A C 1
ATOM 1280 O O . ALA A 1 168 ? 11.765 7.867 -16.728 1.00 85.12 168 ALA A O 1
ATOM 1281 N N . LEU A 1 169 ? 13.443 6.668 -17.625 1.00 79.38 169 LEU A N 1
ATOM 1282 C CA . LEU A 1 169 ? 14.480 7.199 -16.732 1.00 79.38 169 LEU A CA 1
ATOM 1283 C C . LEU A 1 169 ? 15.221 8.407 -17.313 1.00 79.38 169 LEU A C 1
ATOM 1285 O O . LEU A 1 169 ? 16.123 8.940 -16.672 1.00 79.38 169 LEU A O 1
ATOM 1289 N N . ALA A 1 170 ? 14.864 8.834 -18.527 1.00 70.62 170 ALA A N 1
ATOM 1290 C CA . ALA A 1 170 ? 15.535 9.927 -19.227 1.00 70.62 170 ALA A CA 1
ATOM 1291 C C . ALA A 1 170 ? 15.524 11.243 -18.428 1.00 70.62 170 ALA A C 1
ATOM 1293 O O . ALA A 1 170 ? 16.476 12.009 -18.512 1.00 70.62 170 ALA A O 1
ATOM 1294 N N . GLU A 1 171 ? 14.480 11.480 -17.631 1.00 63.06 171 GLU A N 1
ATOM 1295 C CA . GLU A 1 171 ? 14.323 12.697 -16.822 1.00 63.06 171 GLU A CA 1
ATOM 1296 C C . GLU A 1 171 ? 15.090 12.670 -15.492 1.00 63.06 171 GLU A C 1
ATOM 1298 O O . GLU A 1 171 ? 15.202 13.700 -14.838 1.00 63.06 171 GLU A O 1
ATOM 1303 N N . LEU A 1 172 ? 15.619 11.516 -15.076 1.00 64.44 172 LEU A N 1
ATOM 1304 C CA . LEU A 1 172 ? 16.264 11.337 -13.769 1.00 64.44 172 LEU A CA 1
ATOM 1305 C C . LEU A 1 172 ? 17.794 11.497 -13.827 1.00 64.44 172 LEU A C 1
ATOM 1307 O O . LEU A 1 172 ? 18.483 11.099 -12.893 1.00 64.44 172 LEU A O 1
ATOM 1311 N N . ASN A 1 173 ? 18.338 12.020 -14.938 1.00 62.47 173 ASN A N 1
ATOM 1312 C CA . ASN A 1 173 ? 19.780 12.065 -15.226 1.00 62.47 173 ASN A CA 1
ATOM 1313 C C . ASN A 1 173 ? 20.482 10.723 -14.943 1.00 62.47 173 ASN A C 1
ATOM 1315 O O . ASN A 1 173 ? 21.608 10.690 -14.462 1.00 62.47 173 ASN A O 1
ATOM 1319 N N . VAL A 1 174 ? 19.811 9.599 -15.218 1.00 56.78 174 VAL A N 1
ATOM 1320 C CA . VAL A 1 174 ? 20.374 8.265 -14.986 1.00 56.78 174 VAL A CA 1
ATOM 1321 C C . VAL A 1 174 ? 21.346 7.936 -16.114 1.00 56.78 174 VAL A C 1
ATOM 1323 O O . VAL A 1 174 ? 20.942 7.750 -17.274 1.00 56.78 174 VAL A O 1
ATOM 1326 N N . ASP A 1 175 ? 22.637 7.852 -15.787 1.00 55.75 175 ASP A N 1
ATOM 1327 C CA . ASP A 1 175 ? 23.683 7.535 -16.754 1.00 55.75 175 ASP A CA 1
ATOM 1328 C C . ASP A 1 175 ? 24.398 6.212 -16.472 1.00 55.75 175 ASP A C 1
ATOM 1330 O O . ASP A 1 175 ? 24.552 5.775 -15.331 1.00 55.75 175 ASP A O 1
ATOM 1334 N N . ASN A 1 176 ? 24.794 5.531 -17.550 1.00 53.78 176 ASN A N 1
ATOM 1335 C CA . ASN A 1 176 ? 25.462 4.223 -17.486 1.00 53.78 176 ASN A CA 1
ATOM 1336 C C . ASN A 1 176 ? 26.994 4.351 -17.575 1.00 53.78 176 ASN A C 1
ATOM 1338 O O . ASN A 1 176 ? 27.699 3.344 -17.562 1.00 53.78 176 ASN A O 1
ATOM 1342 N N . THR A 1 177 ? 27.500 5.579 -17.674 1.00 50.19 177 THR A N 1
ATOM 1343 C CA . THR A 1 177 ? 28.910 5.928 -17.848 1.00 50.19 177 THR A CA 1
ATOM 1344 C C . THR A 1 177 ? 29.287 6.927 -16.764 1.00 50.19 177 THR A C 1
ATOM 1346 O O . THR A 1 177 ? 28.638 7.953 -16.613 1.00 50.19 177 THR A O 1
ATOM 1349 N N . SER A 1 178 ? 30.268 6.576 -15.937 1.00 48.25 178 SER A N 1
ATOM 1350 C CA . SER A 1 178 ? 30.722 7.382 -14.803 1.00 48.25 178 SER A CA 1
ATOM 1351 C C . SER A 1 178 ? 31.203 8.764 -15.247 1.00 48.25 178 SER A C 1
ATOM 1353 O O . SER A 1 178 ? 32.145 8.822 -16.030 1.00 48.25 178 SER A O 1
ATOM 1355 N N . GLU A 1 179 ? 30.608 9.827 -14.701 1.00 42.75 179 GLU A N 1
ATOM 1356 C CA . GLU A 1 179 ? 31.304 11.031 -14.216 1.00 42.75 179 GLU A CA 1
ATOM 1357 C C . GLU A 1 179 ? 30.322 11.897 -13.379 1.00 42.75 179 GLU A C 1
ATOM 1359 O O . GLU A 1 179 ? 29.487 12.651 -13.868 1.00 42.75 179 GLU A O 1
ATOM 1364 N N . GLU A 1 180 ? 30.382 11.658 -12.066 1.00 43.22 180 GLU A N 1
ATOM 1365 C CA . GLU A 1 180 ? 30.121 12.557 -10.923 1.00 43.22 180 GLU A CA 1
ATOM 1366 C C . GLU A 1 180 ? 28.750 13.212 -10.638 1.00 43.22 180 GLU A C 1
ATOM 1368 O O . GLU A 1 180 ? 28.624 13.819 -9.577 1.00 43.22 180 GLU A O 1
ATOM 1373 N N . SER A 1 181 ? 27.681 13.036 -11.424 1.00 46.56 181 SER A N 1
ATOM 1374 C CA . SER A 1 181 ? 26.368 13.638 -11.055 1.00 46.56 181 SER A CA 1
ATOM 1375 C C . SER A 1 181 ? 25.115 12.788 -11.318 1.00 46.56 181 SER A C 1
ATOM 1377 O O . SER A 1 181 ? 24.007 13.213 -10.986 1.00 46.56 181 SER A O 1
ATOM 1379 N N . ALA A 1 182 ? 25.254 11.602 -11.907 1.00 53.19 182 ALA A N 1
ATOM 1380 C CA . ALA A 1 182 ? 24.134 10.777 -12.357 1.00 53.19 182 ALA A CA 1
ATOM 1381 C C . ALA A 1 182 ? 23.857 9.602 -11.403 1.00 53.19 182 ALA A C 1
ATOM 1383 O O . ALA A 1 182 ? 24.774 8.852 -11.070 1.00 53.19 182 ALA A O 1
ATOM 1384 N N . LEU A 1 183 ? 22.595 9.386 -11.006 1.00 59.12 183 LEU A N 1
ATOM 1385 C CA . LEU A 1 183 ? 22.194 8.161 -10.302 1.00 59.12 183 LEU A CA 1
ATOM 1386 C C . LEU A 1 183 ? 22.344 6.981 -11.270 1.00 59.12 183 LEU A C 1
ATOM 1388 O O . LEU A 1 183 ? 21.676 6.944 -12.300 1.00 59.12 183 LEU A O 1
ATOM 1392 N N . HIS A 1 184 ? 23.199 6.004 -10.972 1.00 67.19 184 HIS A N 1
ATOM 1393 C CA . HIS A 1 184 ? 23.343 4.841 -11.847 1.00 67.19 184 HIS A CA 1
ATOM 1394 C C . HIS A 1 184 ? 22.090 3.957 -11.806 1.00 67.19 184 HIS A C 1
ATOM 1396 O O . HIS A 1 184 ? 21.463 3.784 -10.762 1.00 67.19 184 HIS A O 1
ATOM 1402 N N . THR A 1 185 ? 21.748 3.317 -12.930 1.00 68.69 185 THR A N 1
ATOM 1403 C CA . THR A 1 185 ? 20.572 2.431 -13.013 1.00 68.69 185 THR A CA 1
ATOM 1404 C C . THR A 1 185 ? 20.596 1.331 -11.946 1.00 68.69 185 THR A C 1
ATOM 1406 O O . THR A 1 185 ? 19.569 1.042 -11.338 1.00 68.69 185 THR A O 1
ATOM 1409 N N . SER A 1 186 ? 21.762 0.730 -11.689 1.00 70.62 186 SER A N 1
ATOM 1410 C CA . SER A 1 186 ? 21.922 -0.282 -10.637 1.00 70.62 186 SER A CA 1
ATOM 1411 C C . SER A 1 186 ? 21.595 0.286 -9.254 1.00 70.62 186 SER A C 1
ATOM 1413 O O . SER A 1 186 ? 20.845 -0.335 -8.505 1.00 70.62 186 SER A O 1
ATOM 1415 N N . GLN A 1 187 ? 22.065 1.499 -8.950 1.00 76.00 187 GLN A N 1
ATOM 1416 C CA . GLN A 1 187 ? 21.759 2.198 -7.701 1.00 76.00 187 GLN A CA 1
ATOM 1417 C C . GLN A 1 187 ? 20.263 2.489 -7.577 1.00 76.00 187 GLN A C 1
ATOM 1419 O O . GLN A 1 187 ? 19.695 2.241 -6.521 1.00 76.00 187 GLN A O 1
ATOM 1424 N N . LEU A 1 188 ? 19.600 2.923 -8.655 1.00 81.94 188 LEU A N 1
ATOM 1425 C CA . LEU A 1 188 ? 18.148 3.113 -8.658 1.00 81.94 188 LEU A CA 1
ATOM 1426 C C . LEU A 1 188 ? 17.409 1.797 -8.385 1.00 81.94 188 LEU A C 1
ATOM 1428 O O . LEU A 1 188 ? 16.493 1.762 -7.570 1.00 81.94 188 LEU A O 1
ATOM 1432 N N . THR A 1 189 ? 17.803 0.698 -9.035 1.00 79.75 189 THR A N 1
ATOM 1433 C CA . THR A 1 189 ? 17.153 -0.599 -8.804 1.00 79.75 189 THR A CA 1
ATOM 1434 C C . THR A 1 189 ? 17.357 -1.108 -7.380 1.00 79.75 189 THR A C 1
ATOM 1436 O O . THR A 1 189 ? 16.417 -1.639 -6.798 1.00 79.75 189 THR A O 1
ATOM 1439 N N . GLU A 1 190 ? 18.538 -0.920 -6.791 1.00 81.31 190 GLU A N 1
ATOM 1440 C CA . GLU A 1 190 ? 18.800 -1.305 -5.400 1.00 81.31 190 GLU A CA 1
ATOM 1441 C C . GLU A 1 190 ? 18.085 -0.382 -4.404 1.00 81.31 190 GLU A C 1
ATOM 1443 O O . GLU A 1 190 ? 17.571 -0.844 -3.384 1.00 81.31 190 GLU A O 1
ATOM 1448 N N . LEU A 1 191 ? 17.947 0.906 -4.727 1.00 84.12 191 LEU A N 1
ATOM 1449 C CA . LEU A 1 191 ? 17.156 1.844 -3.937 1.00 84.12 191 LEU A CA 1
ATOM 1450 C C . LEU A 1 191 ? 15.681 1.419 -3.906 1.00 84.12 191 LEU A C 1
ATOM 1452 O O . LEU A 1 191 ? 15.105 1.279 -2.830 1.00 84.12 191 LEU A O 1
ATOM 1456 N N . LEU A 1 192 ? 15.092 1.120 -5.069 1.00 87.44 192 LEU A N 1
ATOM 1457 C CA . LEU A 1 192 ? 13.713 0.627 -5.162 1.00 87.44 192 LEU A CA 1
ATOM 1458 C C . LEU A 1 192 ? 13.526 -0.673 -4.366 1.00 87.44 192 LEU A C 1
ATOM 1460 O O . LEU A 1 192 ? 12.567 -0.801 -3.607 1.00 87.44 192 LEU A O 1
ATOM 1464 N N . LYS A 1 193 ? 14.459 -1.624 -4.505 1.00 83.56 193 LYS A N 1
ATOM 1465 C CA . LYS A 1 193 ? 14.396 -2.916 -3.805 1.00 83.56 193 LYS A CA 1
ATOM 1466 C C . LYS A 1 193 ? 14.532 -2.797 -2.288 1.00 83.56 193 LYS A C 1
ATOM 1468 O O . LYS A 1 193 ? 13.932 -3.593 -1.574 1.00 83.56 193 LYS A O 1
ATOM 1473 N N . SER A 1 194 ? 15.329 -1.846 -1.806 1.00 79.06 194 SER A N 1
ATOM 1474 C CA . SER A 1 194 ? 15.552 -1.626 -0.371 1.00 79.06 194 SER A CA 1
ATOM 1475 C C . SER A 1 194 ? 14.425 -0.842 0.301 1.00 79.06 194 SER A C 1
ATOM 1477 O O . SER A 1 194 ? 14.170 -1.058 1.482 1.00 79.06 194 SER A O 1
ATOM 1479 N N . HIS A 1 195 ? 13.738 0.039 -0.434 1.00 83.75 195 HIS A N 1
ATOM 1480 C CA . HIS A 1 195 ? 12.678 0.887 0.122 1.00 83.75 195 HIS A CA 1
ATOM 1481 C C . HIS A 1 195 ? 11.288 0.255 0.055 1.00 83.75 195 HIS A C 1
ATOM 1483 O O . HIS A 1 195 ? 10.447 0.556 0.898 1.00 83.75 195 HIS A O 1
ATOM 1489 N N . ILE A 1 196 ? 11.032 -0.616 -0.925 1.00 89.38 196 ILE A N 1
ATOM 1490 C CA . ILE A 1 196 ? 9.692 -1.153 -1.169 1.00 89.38 196 ILE A CA 1
ATOM 1491 C C . ILE A 1 196 ? 9.640 -2.631 -0.753 1.00 89.38 196 ILE A C 1
ATOM 1493 O O . ILE A 1 196 ? 10.214 -3.482 -1.446 1.00 89.38 196 ILE A O 1
ATOM 1497 N N . PRO A 1 197 ? 8.946 -2.962 0.355 1.00 84.94 197 PRO A N 1
ATOM 1498 C CA . PRO A 1 197 ? 8.919 -4.311 0.909 1.00 84.94 197 PRO A CA 1
ATOM 1499 C C . PRO A 1 197 ? 8.011 -5.234 0.087 1.00 84.94 197 PRO A C 1
ATOM 1501 O O . PRO A 1 197 ? 6.801 -5.312 0.311 1.00 84.94 197 PRO A O 1
ATOM 1504 N N . VAL A 1 198 ? 8.612 -5.946 -0.866 1.00 85.00 198 VAL A N 1
ATOM 1505 C CA . VAL A 1 198 ? 7.999 -7.029 -1.646 1.00 85.00 198 VAL A CA 1
ATOM 1506 C C . VAL A 1 198 ? 9.039 -8.087 -2.009 1.00 85.00 198 VAL A C 1
ATOM 1508 O O . VAL A 1 198 ? 10.244 -7.831 -1.983 1.00 85.00 198 VAL A O 1
ATOM 1511 N N . TYR A 1 199 ? 8.582 -9.271 -2.417 1.00 81.00 199 TYR A N 1
ATOM 1512 C CA . TYR A 1 199 ? 9.463 -10.245 -3.054 1.00 81.00 199 TYR A CA 1
ATOM 1513 C C . TYR A 1 199 ? 9.807 -9.786 -4.470 1.00 81.00 199 TYR A C 1
ATOM 1515 O O . TYR A 1 199 ? 8.957 -9.790 -5.363 1.00 81.00 199 TYR A O 1
ATOM 1523 N N . TRP A 1 200 ? 11.059 -9.381 -4.668 1.00 78.81 200 TRP A N 1
ATOM 1524 C CA . TRP A 1 200 ? 11.571 -8.954 -5.965 1.00 78.81 200 TRP A CA 1
ATOM 1525 C C . TRP A 1 200 ? 12.146 -10.130 -6.744 1.00 78.81 200 TRP A C 1
ATOM 1527 O O . TRP A 1 200 ? 13.047 -10.829 -6.280 1.00 78.81 200 TRP A O 1
ATOM 1537 N N . ARG A 1 201 ? 11.701 -10.273 -7.989 1.00 71.06 201 ARG A N 1
ATOM 1538 C CA . ARG A 1 201 ? 12.365 -11.073 -9.008 1.00 71.06 201 ARG A CA 1
ATOM 1539 C C . ARG A 1 201 ? 13.126 -10.160 -9.959 1.00 71.06 201 ARG A C 1
ATOM 1541 O O . ARG A 1 201 ? 12.556 -9.257 -10.575 1.00 71.06 201 ARG A O 1
ATOM 1548 N N . THR A 1 202 ? 14.410 -10.445 -10.130 1.00 58.41 202 THR A N 1
ATOM 1549 C CA . THR A 1 202 ? 15.232 -9.791 -11.150 1.00 58.41 202 THR A CA 1
ATOM 1550 C C . THR A 1 202 ? 15.226 -10.665 -12.403 1.00 58.41 202 THR A C 1
ATOM 1552 O O . THR A 1 202 ? 15.734 -11.781 -12.375 1.00 58.41 202 THR A O 1
ATOM 1555 N N . ILE A 1 203 ? 14.631 -10.190 -13.501 1.00 52.47 203 ILE A N 1
ATOM 1556 C CA . ILE A 1 203 ? 14.623 -10.908 -14.786 1.00 52.47 203 ILE A CA 1
ATOM 1557 C C . ILE A 1 203 ? 15.611 -10.204 -15.720 1.00 52.47 203 ILE A C 1
ATOM 1559 O O . ILE A 1 203 ? 15.397 -9.043 -16.069 1.00 52.47 203 ILE A O 1
ATOM 1563 N N . GLY A 1 204 ? 16.674 -10.906 -16.130 1.00 37.75 204 GLY A N 1
ATOM 1564 C CA . GLY A 1 204 ? 17.550 -10.467 -17.225 1.00 37.75 204 GLY A CA 1
ATOM 1565 C C . GLY A 1 204 ? 18.907 -9.849 -16.859 1.00 37.75 204 GLY A C 1
ATOM 1566 O O . GLY A 1 204 ? 19.555 -9.308 -17.749 1.00 37.75 204 GLY A O 1
ATOM 1567 N N . PHE A 1 205 ? 19.389 -9.946 -15.616 1.00 42.62 205 PHE A N 1
ATOM 1568 C CA . PHE A 1 205 ? 20.779 -9.586 -15.290 1.00 42.62 205 PHE A CA 1
ATOM 1569 C C . PHE A 1 205 ? 21.694 -10.812 -15.393 1.00 42.62 205 PHE A C 1
ATOM 1571 O O . PHE A 1 205 ? 21.955 -11.506 -14.414 1.00 42.62 205 PHE A O 1
ATOM 1578 N N . SER A 1 206 ? 22.203 -11.091 -16.592 1.00 33.94 206 SER A N 1
ATOM 1579 C CA . SER A 1 206 ? 23.338 -12.001 -16.754 1.00 33.94 206 SER A CA 1
ATOM 1580 C C . SER A 1 206 ? 24.633 -11.252 -16.425 1.00 33.94 206 SER A C 1
ATOM 1582 O O . SER A 1 206 ? 25.275 -10.707 -17.320 1.00 33.94 206 SER A O 1
ATOM 1584 N N . GLY A 1 207 ? 25.019 -11.209 -15.150 1.00 35.91 207 GLY A N 1
ATOM 1585 C CA . GLY A 1 207 ? 26.386 -10.842 -14.779 1.00 35.91 207 GLY A CA 1
ATOM 1586 C C . GLY A 1 207 ? 26.524 -9.948 -13.553 1.00 35.91 207 GLY A C 1
ATOM 1587 O O . GLY A 1 207 ? 26.068 -8.814 -13.545 1.00 35.91 207 GLY A O 1
A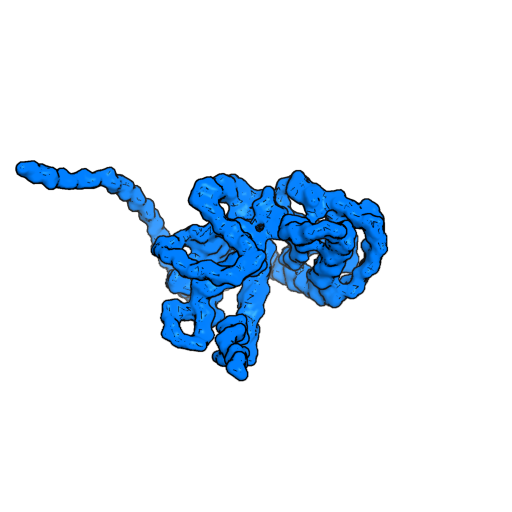TOM 1588 N N . GLN A 1 208 ? 27.279 -10.485 -12.594 1.00 36.12 208 GLN A N 1
ATOM 1589 C CA . GLN A 1 208 ? 27.984 -9.815 -11.500 1.00 36.12 208 GLN A CA 1
ATOM 1590 C C . GLN A 1 208 ? 27.116 -9.186 -10.405 1.00 36.12 208 GLN A C 1
ATOM 1592 O O . GLN A 1 208 ? 26.587 -8.087 -10.518 1.00 36.12 208 GLN A O 1
ATOM 1597 N N . SER A 1 209 ? 27.077 -9.907 -9.283 1.00 38.41 209 SER A N 1
ATOM 1598 C CA . SER A 1 209 ? 26.761 -9.390 -7.958 1.00 38.41 209 SER A CA 1
ATOM 1599 C C . SER A 1 209 ? 27.597 -8.140 -7.671 1.00 38.41 209 SER A C 1
ATOM 1601 O O . SER A 1 209 ? 28.788 -8.236 -7.364 1.00 38.41 209 SER A O 1
ATOM 1603 N N . THR A 1 210 ? 26.990 -6.964 -7.760 1.00 36.28 210 THR A N 1
ATOM 1604 C CA . THR A 1 210 ? 27.529 -5.778 -7.100 1.00 36.28 210 THR A CA 1
ATOM 1605 C C . THR A 1 210 ? 27.305 -5.939 -5.603 1.00 36.28 210 THR A C 1
ATOM 1607 O O . THR A 1 210 ? 26.232 -6.366 -5.180 1.00 36.28 210 THR A O 1
ATOM 1610 N N . HIS A 1 211 ? 28.354 -5.671 -4.829 1.00 29.75 211 HIS A N 1
ATOM 1611 C CA . HIS A 1 211 ? 28.406 -5.811 -3.378 1.00 29.75 211 HIS A CA 1
ATOM 1612 C C . HIS A 1 211 ? 27.116 -5.332 -2.691 1.00 29.75 211 HIS A C 1
ATOM 1614 O O . HIS A 1 211 ? 26.641 -4.243 -3.020 1.00 29.75 211 HIS A O 1
ATOM 1620 N N . PRO A 1 212 ? 26.557 -6.108 -1.745 1.00 33.12 212 PRO A N 1
ATOM 1621 C CA . PRO A 1 212 ? 25.419 -5.645 -0.972 1.00 33.12 212 PRO A CA 1
ATOM 1622 C C . PRO A 1 212 ? 25.853 -4.406 -0.188 1.00 33.12 212 PRO A C 1
ATOM 1624 O O . PRO A 1 212 ? 26.777 -4.469 0.622 1.00 33.12 212 PRO A O 1
ATOM 1627 N N . LEU A 1 213 ? 25.199 -3.274 -0.453 1.00 31.36 213 LEU A N 1
ATOM 1628 C CA . LEU A 1 213 ? 25.171 -2.171 0.498 1.00 31.36 213 LEU A CA 1
ATOM 1629 C C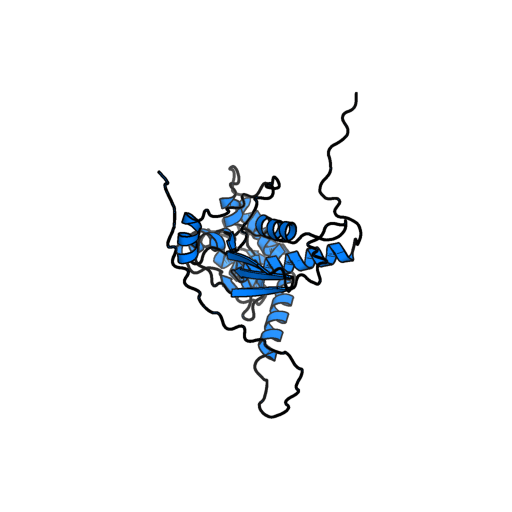 . LEU A 1 213 ? 24.599 -2.753 1.794 1.00 31.36 213 LEU A C 1
ATOM 1631 O O . LEU A 1 213 ? 23.499 -3.308 1.783 1.00 31.36 213 LEU A O 1
ATOM 1635 N N . GLU A 1 214 ? 25.373 -2.709 2.877 1.00 31.11 214 GLU A N 1
ATOM 1636 C CA . GLU A 1 214 ? 24.917 -3.124 4.201 1.00 31.11 214 GLU A CA 1
ATOM 1637 C C . GLU A 1 214 ? 23.692 -2.282 4.583 1.00 31.11 214 GLU A C 1
ATOM 1639 O O . GLU A 1 214 ? 23.811 -1.141 5.023 1.00 31.11 214 GLU A O 1
ATOM 1644 N N . HIS A 1 215 ? 22.496 -2.836 4.385 1.00 30.12 215 HIS A N 1
ATOM 1645 C CA . HIS A 1 215 ? 21.243 -2.218 4.786 1.00 30.12 215 HIS A CA 1
ATOM 1646 C C . HIS A 1 215 ? 20.427 -3.165 5.661 1.00 30.12 215 HIS A C 1
ATOM 1648 O O . HIS A 1 215 ? 20.345 -4.372 5.447 1.00 30.12 215 HIS A O 1
ATOM 1654 N N . THR A 1 216 ? 19.807 -2.558 6.668 1.00 32.16 216 THR A N 1
ATOM 1655 C CA . THR A 1 216 ? 19.085 -3.154 7.799 1.00 32.16 216 THR A CA 1
ATOM 1656 C C . THR A 1 216 ? 17.749 -3.809 7.414 1.00 32.16 216 THR A C 1
ATOM 1658 O O . THR A 1 216 ? 17.053 -4.342 8.274 1.00 32.16 216 THR A O 1
ATOM 1661 N N . PHE A 1 217 ? 17.389 -3.807 6.130 1.00 33.78 217 PHE A N 1
ATOM 1662 C CA . PHE A 1 217 ? 16.190 -4.453 5.608 1.00 33.78 217 PHE A CA 1
ATOM 1663 C C . PHE A 1 217 ? 16.611 -5.596 4.693 1.00 33.78 217 PHE A C 1
ATOM 1665 O O . PHE A 1 217 ? 17.265 -5.377 3.674 1.00 33.78 217 PHE A O 1
ATOM 1672 N N . MET A 1 218 ? 16.263 -6.825 5.081 1.00 35.75 218 MET A N 1
ATOM 1673 C CA . MET A 1 218 ? 16.554 -8.006 4.279 1.00 35.75 218 MET A CA 1
ATOM 1674 C C . MET A 1 218 ? 15.807 -7.913 2.950 1.00 35.75 218 MET A C 1
ATOM 1676 O O . MET A 1 218 ? 14.605 -8.151 2.867 1.00 35.75 218 MET A O 1
ATOM 1680 N N . THR A 1 219 ? 16.537 -7.581 1.891 1.00 42.34 219 THR A N 1
ATOM 1681 C CA . THR A 1 219 ? 16.132 -7.862 0.521 1.00 42.34 219 THR A CA 1
ATOM 1682 C C . THR A 1 219 ? 16.030 -9.378 0.389 1.00 42.34 219 THR A C 1
ATOM 1684 O O . THR A 1 219 ? 17.024 -10.071 0.185 1.00 42.34 219 THR A O 1
ATOM 1687 N N . HIS A 1 220 ? 14.825 -9.929 0.541 1.00 48.12 220 HIS A N 1
ATOM 1688 C CA . HIS A 1 220 ? 14.572 -11.335 0.241 1.00 48.12 220 HIS A CA 1
ATOM 1689 C C . HIS A 1 220 ? 14.578 -11.519 -1.281 1.00 48.12 220 HIS A C 1
ATOM 1691 O O . HIS A 1 220 ? 13.534 -11.605 -1.927 1.00 48.12 220 HIS A O 1
ATOM 1697 N N . GLN A 1 221 ? 15.771 -11.510 -1.875 1.00 50.84 221 GLN A N 1
ATOM 1698 C CA . GLN A 1 221 ? 15.949 -11.990 -3.236 1.00 50.84 221 GLN A CA 1
ATOM 1699 C C . GLN A 1 221 ? 15.636 -13.486 -3.226 1.00 50.84 221 GLN A C 1
ATOM 1701 O O . GLN A 1 221 ? 16.329 -14.261 -2.566 1.00 50.84 221 GLN A O 1
ATOM 1706 N N . LEU A 1 222 ? 14.564 -13.875 -3.915 1.00 46.97 222 LEU A N 1
ATOM 1707 C CA . LEU A 1 222 ? 14.201 -15.281 -4.057 1.00 46.97 222 LEU A CA 1
ATOM 1708 C C . LEU A 1 222 ? 15.290 -15.990 -4.865 1.00 46.97 222 LEU A C 1
ATOM 1710 O O . LEU A 1 222 ? 15.714 -15.490 -5.912 1.00 46.97 222 LEU A O 1
ATOM 1714 N N . ASN A 1 223 ? 15.728 -17.160 -4.403 1.00 51.75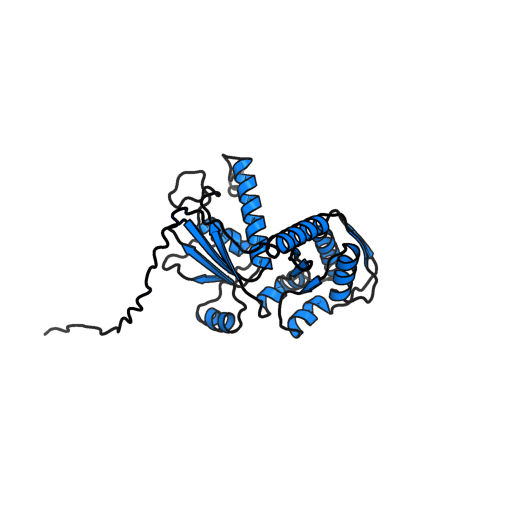 223 ASN A N 1
ATOM 1715 C CA . ASN A 1 223 ? 16.559 -18.025 -5.240 1.00 51.75 223 ASN A CA 1
ATOM 1716 C C . ASN A 1 223 ? 15.734 -18.569 -6.431 1.00 51.75 223 ASN A C 1
ATOM 1718 O O . ASN A 1 223 ? 14.505 -18.485 -6.435 1.00 51.75 223 ASN A O 1
ATOM 1722 N N . GLU A 1 224 ? 16.384 -19.124 -7.460 1.00 52.19 224 GLU A N 1
ATOM 1723 C CA . GLU A 1 224 ? 15.690 -19.574 -8.684 1.00 52.19 224 GLU A CA 1
ATOM 1724 C C . GLU A 1 224 ? 14.564 -20.591 -8.404 1.00 52.19 224 GLU A C 1
ATOM 1726 O O . GLU A 1 224 ? 13.498 -20.499 -9.011 1.00 52.19 224 GLU A O 1
ATOM 1731 N N . SER A 1 225 ? 14.743 -21.497 -7.434 1.00 51.38 225 SER A N 1
ATOM 1732 C CA . SER A 1 225 ? 13.721 -22.487 -7.056 1.00 51.38 225 SER A CA 1
ATOM 1733 C C . SER A 1 225 ? 12.527 -21.902 -6.290 1.00 51.38 225 SER A C 1
ATOM 1735 O O . SER A 1 225 ? 11.398 -22.354 -6.468 1.00 51.38 225 SER A O 1
ATOM 1737 N N . GLU A 1 226 ? 12.739 -20.881 -5.458 1.00 52.09 226 GLU A N 1
ATOM 1738 C CA . GLU A 1 226 ? 11.665 -20.150 -4.772 1.00 52.09 226 GLU A CA 1
ATOM 1739 C C . GLU A 1 226 ? 10.931 -19.213 -5.740 1.00 52.09 226 GLU A C 1
ATOM 1741 O O . GLU A 1 226 ? 9.719 -19.029 -5.636 1.00 52.09 226 GLU A O 1
ATOM 1746 N N . SER A 1 227 ? 11.650 -18.666 -6.724 1.00 54.41 227 SER A N 1
ATOM 1747 C CA . SER A 1 227 ? 11.118 -17.769 -7.749 1.00 54.41 227 SER A CA 1
ATOM 1748 C C . SER A 1 227 ? 10.006 -18.424 -8.577 1.00 54.41 227 SER A C 1
ATOM 1750 O O . SER A 1 227 ? 8.997 -17.772 -8.835 1.00 54.41 227 SER A O 1
ATOM 1752 N N . GLU A 1 228 ? 10.139 -19.697 -8.965 1.00 54.19 228 GLU A N 1
ATOM 1753 C CA . GLU A 1 228 ? 9.093 -20.416 -9.717 1.00 54.19 228 GLU A CA 1
ATOM 1754 C C . GLU A 1 228 ? 7.833 -20.672 -8.872 1.00 54.19 228 GLU A C 1
ATOM 1756 O O . GLU A 1 228 ? 6.712 -20.487 -9.349 1.00 54.19 228 GLU A O 1
ATOM 1761 N N . ALA A 1 229 ? 7.999 -21.033 -7.594 1.00 56.09 229 ALA A N 1
ATOM 1762 C CA . ALA A 1 229 ? 6.880 -21.267 -6.684 1.00 56.09 229 ALA A CA 1
ATOM 1763 C C . ALA A 1 229 ? 6.118 -19.968 -6.360 1.00 56.09 229 ALA A C 1
ATOM 1765 O O . ALA A 1 229 ? 4.890 -19.942 -6.403 1.00 56.09 229 ALA A O 1
ATOM 1766 N N . PHE A 1 230 ? 6.826 -18.869 -6.090 1.00 55.81 230 PHE A N 1
ATOM 1767 C CA . PHE A 1 230 ? 6.214 -17.564 -5.807 1.00 55.81 230 PHE A CA 1
ATOM 1768 C C . PHE A 1 230 ? 5.639 -16.883 -7.059 1.00 55.81 230 PHE A C 1
ATOM 1770 O O . PHE A 1 230 ? 4.670 -16.125 -6.952 1.00 55.81 230 PHE A O 1
ATOM 1777 N N . GLU A 1 231 ? 6.192 -17.151 -8.246 1.00 54.50 231 GLU A N 1
ATOM 1778 C CA . GLU A 1 231 ? 5.614 -16.722 -9.524 1.00 54.50 231 GLU A CA 1
ATOM 1779 C C . GLU A 1 231 ? 4.305 -17.453 -9.816 1.00 54.50 231 GLU A C 1
ATOM 1781 O O . GLU A 1 231 ? 3.318 -16.802 -10.161 1.00 54.50 231 GLU A O 1
ATOM 1786 N N . ALA A 1 232 ? 4.270 -18.776 -9.624 1.00 55.03 232 ALA A N 1
ATOM 1787 C CA . ALA A 1 232 ? 3.045 -19.561 -9.764 1.00 55.03 232 ALA A CA 1
ATOM 1788 C C . ALA A 1 232 ? 1.936 -19.075 -8.813 1.00 55.03 232 ALA A C 1
ATOM 1790 O O . ALA A 1 232 ? 0.751 -19.202 -9.116 1.00 55.03 232 ALA A O 1
ATOM 1791 N N . LEU A 1 233 ? 2.322 -18.477 -7.683 1.00 57.69 233 LEU A N 1
ATOM 1792 C CA . LEU A 1 233 ? 1.413 -17.884 -6.704 1.00 57.69 233 LEU A CA 1
ATOM 1793 C C . LEU A 1 233 ? 1.099 -16.399 -6.964 1.00 57.69 233 LEU A C 1
ATOM 1795 O O . LEU A 1 233 ? 0.296 -15.822 -6.236 1.00 57.69 233 LEU A O 1
ATOM 1799 N N . HIS A 1 234 ? 1.686 -15.771 -7.990 1.00 60.53 234 HIS A N 1
ATOM 1800 C CA . HIS A 1 234 ? 1.530 -14.341 -8.295 1.00 60.53 234 HIS A CA 1
ATOM 1801 C C . HIS A 1 234 ? 1.891 -13.400 -7.127 1.00 60.53 234 HIS A C 1
ATOM 1803 O O . HIS A 1 234 ? 1.280 -12.343 -6.952 1.00 60.53 234 HIS A O 1
ATOM 1809 N N . ILE A 1 235 ? 2.897 -13.774 -6.332 1.00 70.44 235 ILE A N 1
ATOM 1810 C CA . ILE A 1 235 ? 3.339 -13.017 -5.149 1.00 70.44 235 ILE A CA 1
ATOM 1811 C C . ILE A 1 235 ? 4.564 -12.145 -5.468 1.00 70.44 235 ILE A C 1
ATOM 1813 O O . ILE A 1 235 ? 4.686 -11.024 -4.976 1.00 70.44 235 ILE A O 1
ATOM 1817 N N . ALA A 1 236 ? 5.470 -12.619 -6.327 1.00 75.19 236 ALA A N 1
ATOM 1818 C CA . ALA A 1 236 ? 6.691 -11.884 -6.653 1.00 75.19 236 ALA A CA 1
ATOM 1819 C C . ALA A 1 236 ? 6.440 -10.744 -7.657 1.00 75.19 236 ALA A C 1
ATOM 1821 O O . ALA A 1 236 ? 5.817 -10.947 -8.701 1.00 75.19 236 ALA A O 1
ATOM 1822 N N . SER A 1 237 ? 6.976 -9.557 -7.367 1.00 84.62 237 SER A N 1
ATOM 1823 C CA . SER A 1 237 ? 7.050 -8.432 -8.308 1.00 84.62 237 SER A CA 1
ATOM 1824 C C . SER A 1 237 ? 8.303 -8.561 -9.169 1.00 84.62 237 SER A C 1
ATOM 1826 O O . SER A 1 237 ? 9.350 -8.968 -8.672 1.00 84.62 237 SER A O 1
ATOM 1828 N N . SER A 1 238 ? 8.239 -8.200 -10.450 1.00 84.88 238 SER A N 1
ATOM 1829 C CA . SER A 1 238 ? 9.403 -8.264 -11.341 1.00 84.88 238 SER A CA 1
ATOM 1830 C C . SER A 1 238 ? 9.875 -6.884 -11.769 1.00 84.88 238 SER A C 1
ATOM 1832 O O . SER A 1 238 ? 9.061 -6.039 -12.146 1.00 84.88 238 SER A O 1
ATOM 1834 N N . ILE A 1 239 ? 11.192 -6.702 -11.802 1.00 84.81 239 ILE A N 1
ATOM 1835 C CA . ILE A 1 239 ? 11.851 -5.512 -12.342 1.00 84.81 239 ILE A CA 1
ATOM 1836 C C . ILE A 1 239 ? 12.804 -5.914 -13.470 1.00 84.81 239 ILE A C 1
ATOM 1838 O O . ILE A 1 239 ? 13.653 -6.795 -13.310 1.00 84.81 239 ILE A O 1
ATOM 1842 N N . THR A 1 240 ? 12.654 -5.259 -14.619 1.00 81.06 240 THR A N 1
ATOM 1843 C CA . THR A 1 240 ? 13.517 -5.429 -15.789 1.00 81.06 240 THR A CA 1
ATOM 1844 C C . THR A 1 240 ? 13.960 -4.065 -16.283 1.00 81.06 240 THR A C 1
ATOM 1846 O O . THR A 1 240 ? 13.145 -3.167 -16.484 1.00 81.06 240 THR A O 1
ATOM 1849 N N . TYR A 1 241 ? 15.259 -3.912 -16.509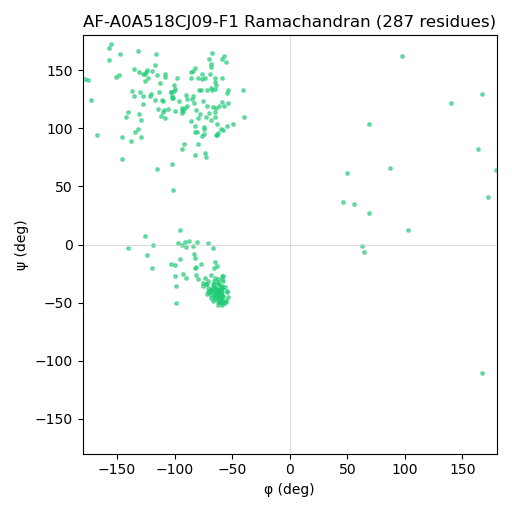 1.00 78.81 241 TYR A N 1
ATOM 1850 C CA . TYR A 1 241 ? 15.817 -2.709 -17.109 1.00 78.81 241 TYR A CA 1
ATOM 1851 C C . TYR A 1 241 ? 16.117 -2.935 -18.588 1.00 78.81 241 TYR A C 1
ATOM 1853 O O . TYR A 1 241 ? 16.752 -3.924 -18.953 1.00 78.81 241 TYR A O 1
ATOM 1861 N N . LEU A 1 242 ? 15.692 -1.997 -19.434 1.00 75.19 242 LEU A N 1
ATOM 1862 C CA . LEU A 1 242 ? 16.024 -1.977 -20.854 1.00 75.19 242 LEU A CA 1
ATOM 1863 C C . LEU A 1 242 ? 16.973 -0.807 -21.128 1.00 75.19 242 LEU A C 1
ATOM 1865 O O . LEU A 1 242 ? 16.583 0.356 -21.019 1.00 75.19 242 LEU A O 1
ATOM 1869 N N . GLN A 1 243 ? 18.214 -1.125 -21.511 1.00 68.75 243 GLN A N 1
ATOM 1870 C CA . GLN A 1 243 ? 19.279 -0.141 -21.763 1.00 68.75 243 GLN A CA 1
ATOM 1871 C C . GLN A 1 243 ? 18.913 0.877 -22.848 1.00 68.75 243 GLN A C 1
ATOM 1873 O O . GLN A 1 243 ? 19.218 2.058 -22.720 1.00 68.75 243 GLN A O 1
ATOM 1878 N N . VAL A 1 244 ? 18.214 0.443 -23.895 1.00 70.38 244 VAL A N 1
ATOM 1879 C CA . VAL A 1 244 ? 17.711 1.298 -24.973 1.00 70.38 244 VAL A CA 1
ATOM 1880 C C . VAL A 1 244 ? 16.231 0.952 -25.117 1.00 70.38 244 VAL A C 1
ATOM 1882 O O . VAL A 1 244 ? 15.942 -0.164 -25.552 1.00 70.38 244 VAL A O 1
ATOM 1885 N N . PRO A 1 245 ? 15.283 1.814 -24.692 1.00 64.69 245 PRO A N 1
ATOM 1886 C CA . PRO A 1 245 ? 15.380 3.272 -24.493 1.00 64.69 245 PRO A CA 1
ATOM 1887 C C . PRO A 1 245 ? 15.558 3.782 -23.032 1.00 64.69 245 PRO A C 1
ATOM 1889 O O . PRO A 1 245 ? 14.874 4.722 -22.640 1.00 64.69 245 PRO A O 1
ATOM 1892 N N . LYS A 1 246 ? 16.463 3.220 -22.211 1.00 76.75 246 LYS A N 1
ATOM 1893 C CA . LYS A 1 246 ? 16.657 3.578 -20.779 1.00 76.75 246 LYS A CA 1
ATOM 1894 C C . LYS A 1 246 ? 15.335 3.595 -19.981 1.00 76.75 246 LYS A C 1
ATOM 1896 O O . LYS A 1 246 ? 14.924 4.620 -19.432 1.00 76.75 246 LYS A O 1
ATOM 1901 N N . VAL A 1 247 ? 14.663 2.447 -19.907 1.00 82.56 247 VAL A N 1
ATOM 1902 C CA . VAL A 1 247 ? 13.380 2.302 -19.192 1.00 82.56 247 VAL A CA 1
ATOM 1903 C C . VAL A 1 247 ? 13.423 1.188 -18.150 1.00 82.56 247 VAL A C 1
ATOM 1905 O O . VAL A 1 247 ? 14.093 0.173 -18.348 1.00 82.56 247 VAL A O 1
ATOM 1908 N N . LEU A 1 248 ? 12.663 1.352 -17.065 1.00 86.62 248 LEU A N 1
ATOM 1909 C CA . LEU A 1 248 ? 12.306 0.254 -16.164 1.00 86.62 248 LEU A CA 1
ATOM 1910 C C . LEU A 1 248 ? 10.931 -0.284 -16.541 1.00 86.62 248 LEU A C 1
ATOM 1912 O O . LEU A 1 248 ? 9.946 0.451 -16.552 1.00 86.62 248 LEU A O 1
ATOM 1916 N N . VAL A 1 249 ? 10.865 -1.579 -16.819 1.00 86.50 249 VAL A N 1
ATOM 1917 C CA . VAL A 1 249 ? 9.621 -2.328 -16.967 1.00 86.50 249 VAL A CA 1
ATOM 1918 C C . VAL A 1 249 ? 9.384 -3.062 -15.658 1.00 86.50 249 VAL A C 1
ATOM 1920 O O . VAL A 1 249 ? 10.172 -3.923 -15.265 1.00 86.50 249 VAL A O 1
ATOM 1923 N N . ILE A 1 250 ? 8.313 -2.696 -14.962 1.00 90.00 250 ILE A N 1
ATOM 1924 C CA . ILE A 1 250 ? 7.978 -3.260 -13.655 1.00 90.00 250 ILE A CA 1
ATOM 1925 C C . ILE A 1 250 ? 6.603 -3.901 -13.747 1.00 90.00 250 ILE A C 1
ATOM 1927 O O . ILE A 1 250 ? 5.659 -3.267 -14.218 1.00 90.00 250 ILE A O 1
ATOM 1931 N N . LYS A 1 251 ? 6.498 -5.149 -13.291 1.00 89.81 251 LYS A N 1
ATOM 1932 C CA . LYS A 1 251 ? 5.229 -5.849 -13.088 1.00 89.81 251 LYS A CA 1
ATOM 1933 C C . LYS A 1 251 ? 5.030 -6.043 -11.591 1.00 89.81 251 LYS A C 1
ATOM 1935 O O . LYS A 1 251 ? 5.781 -6.798 -10.977 1.00 89.81 251 LYS A O 1
ATOM 1940 N N . ALA A 1 252 ? 4.066 -5.340 -11.010 1.00 92.50 252 ALA A N 1
ATOM 1941 C CA . ALA A 1 252 ? 3.859 -5.326 -9.567 1.00 92.50 252 ALA A CA 1
ATOM 1942 C C . ALA A 1 252 ? 2.412 -4.939 -9.197 1.00 92.50 252 ALA A C 1
ATOM 1944 O O . ALA A 1 252 ? 1.650 -4.490 -10.061 1.00 92.50 252 ALA A O 1
ATOM 1945 N N . PRO A 1 253 ? 2.007 -5.100 -7.925 1.00 93.69 253 PRO A N 1
ATOM 1946 C CA . PRO A 1 253 ? 0.749 -4.561 -7.420 1.00 93.69 253 PRO A CA 1
ATOM 1947 C C . PRO A 1 253 ? 0.643 -3.037 -7.556 1.00 93.69 253 PRO A C 1
ATOM 1949 O O . PRO A 1 253 ? 1.642 -2.318 -7.668 1.00 93.69 253 PRO A O 1
ATOM 1952 N N . ARG A 1 254 ? -0.591 -2.520 -7.519 1.00 94.19 254 ARG A N 1
ATOM 1953 C CA . ARG A 1 254 ? -0.866 -1.077 -7.650 1.00 94.19 254 ARG A CA 1
ATOM 1954 C C . ARG A 1 254 ? -0.164 -0.248 -6.570 1.00 94.19 254 ARG A C 1
ATOM 1956 O O . ARG A 1 254 ? 0.296 0.849 -6.879 1.00 94.19 254 ARG A O 1
ATOM 1963 N N . SER A 1 255 ? -0.047 -0.775 -5.352 1.00 95.38 255 SER A N 1
ATOM 1964 C CA . SER A 1 255 ? 0.658 -0.121 -4.246 1.00 95.38 255 SER A CA 1
ATOM 1965 C C . SER A 1 255 ? 2.154 0.049 -4.487 1.00 95.38 255 SER A C 1
ATOM 1967 O O . SER A 1 255 ? 2.678 1.140 -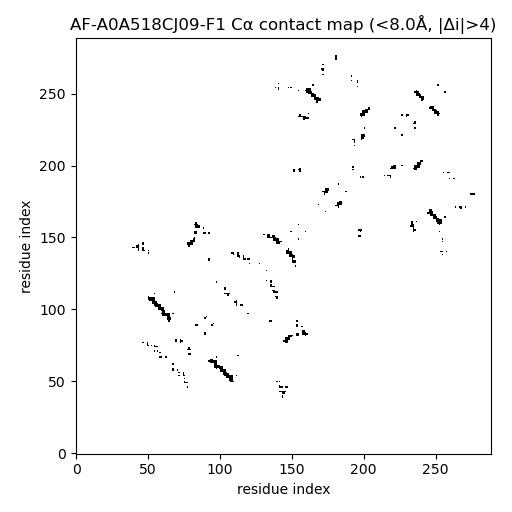4.294 1.00 95.38 255 SER A O 1
ATOM 1969 N N . VAL A 1 256 ? 2.816 -0.978 -5.019 1.00 94.88 256 VAL A N 1
ATOM 1970 C CA . VAL A 1 256 ? 4.234 -0.916 -5.393 1.00 94.88 256 VAL A CA 1
ATOM 1971 C C . VAL A 1 256 ? 4.457 0.161 -6.445 1.00 94.88 256 VAL A C 1
ATOM 1973 O O . VAL A 1 256 ? 5.368 0.970 -6.326 1.00 94.88 256 VAL A O 1
ATOM 1976 N N . HIS A 1 257 ? 3.595 0.228 -7.462 1.00 95.38 257 HIS A N 1
ATOM 1977 C CA . HIS A 1 257 ? 3.691 1.278 -8.475 1.00 95.38 257 HIS A CA 1
ATOM 1978 C C . HIS A 1 257 ? 3.508 2.687 -7.914 1.00 95.38 257 HIS A C 1
ATOM 1980 O O . HIS A 1 257 ? 4.117 3.614 -8.445 1.00 95.38 257 HIS A O 1
ATOM 1986 N N . TYR A 1 258 ? 2.668 2.846 -6.891 1.00 95.12 258 TYR A N 1
ATOM 1987 C CA . TYR A 1 258 ? 2.484 4.116 -6.202 1.00 95.12 258 TYR A CA 1
ATOM 1988 C C . TYR A 1 258 ? 3.754 4.522 -5.446 1.00 95.12 258 TYR A C 1
ATOM 1990 O O . TYR A 1 258 ? 4.250 5.621 -5.668 1.00 95.12 258 TYR A O 1
ATOM 1998 N N . GLU A 1 259 ? 4.343 3.616 -4.660 1.00 94.31 259 GLU A N 1
ATOM 1999 C CA . GLU A 1 259 ? 5.603 3.874 -3.941 1.00 94.31 259 GLU A CA 1
ATOM 2000 C C . GLU A 1 259 ? 6.773 4.153 -4.892 1.00 94.31 259 GLU A C 1
ATOM 2002 O O . GLU A 1 259 ? 7.561 5.059 -4.642 1.00 94.31 259 GLU A O 1
ATOM 2007 N N . ILE A 1 260 ? 6.859 3.438 -6.023 1.00 94.31 260 ILE A N 1
ATOM 2008 C CA . ILE A 1 260 ? 7.851 3.733 -7.068 1.00 94.31 260 ILE A CA 1
ATOM 2009 C C . ILE A 1 260 ? 7.668 5.165 -7.569 1.00 94.31 260 ILE A C 1
ATOM 2011 O O . ILE A 1 260 ? 8.638 5.908 -7.638 1.00 94.31 260 ILE A O 1
ATOM 2015 N N . THR A 1 261 ? 6.445 5.565 -7.930 1.00 92.75 261 THR A N 1
ATOM 2016 C CA . THR A 1 261 ? 6.187 6.922 -8.430 1.00 92.75 261 THR A CA 1
ATOM 2017 C C . THR A 1 261 ? 6.575 7.980 -7.399 1.00 92.75 261 THR A C 1
ATOM 2019 O O . THR A 1 261 ? 7.272 8.919 -7.769 1.00 92.75 261 THR A O 1
ATOM 2022 N N . GLN A 1 262 ? 6.214 7.795 -6.126 1.00 91.31 262 GLN A N 1
ATOM 2023 C CA . GLN A 1 262 ? 6.606 8.715 -5.055 1.00 91.31 262 GLN A CA 1
ATOM 2024 C C . GLN A 1 262 ? 8.129 8.817 -4.918 1.00 91.31 262 GLN A C 1
ATOM 2026 O O . GLN A 1 262 ? 8.668 9.918 -4.912 1.00 91.31 262 GLN A O 1
ATOM 2031 N N . LEU A 1 263 ? 8.838 7.685 -4.898 1.00 90.75 263 LEU A N 1
ATOM 2032 C CA . LEU A 1 263 ? 10.294 7.687 -4.774 1.00 90.75 263 LEU A CA 1
ATOM 2033 C C . LEU A 1 263 ? 10.974 8.350 -5.981 1.00 90.75 263 LEU A C 1
ATOM 2035 O O . LEU A 1 263 ? 11.944 9.084 -5.823 1.00 90.75 263 LEU A O 1
ATOM 2039 N N . LEU A 1 264 ? 10.473 8.118 -7.197 1.00 89.38 264 LEU A N 1
ATOM 2040 C CA . LEU A 1 264 ? 11.004 8.772 -8.395 1.00 89.38 264 LEU A CA 1
ATOM 2041 C C . LEU A 1 264 ? 10.760 10.290 -8.379 1.00 89.38 264 LEU A C 1
ATOM 2043 O O . LEU A 1 264 ? 11.631 11.041 -8.816 1.00 89.38 264 LEU A O 1
ATOM 2047 N N . GLU A 1 265 ? 9.610 10.743 -7.873 1.00 87.94 265 GLU A N 1
ATOM 2048 C CA . GLU A 1 265 ? 9.315 12.167 -7.669 1.00 87.94 265 GLU A CA 1
ATOM 2049 C C . GLU A 1 265 ? 10.259 12.790 -6.630 1.00 87.94 265 GLU A C 1
ATOM 2051 O O . GLU A 1 265 ? 10.851 13.834 -6.896 1.00 87.94 265 GLU A O 1
ATOM 2056 N N . GLU A 1 266 ? 10.489 12.120 -5.498 1.00 85.62 266 GLU A N 1
ATOM 2057 C CA . GLU A 1 266 ? 11.437 12.562 -4.466 1.00 85.62 266 GLU A CA 1
ATOM 2058 C C . GLU A 1 266 ? 12.870 12.675 -5.006 1.00 85.62 266 GLU A C 1
ATOM 2060 O O . GLU A 1 266 ? 13.555 13.674 -4.768 1.00 85.62 266 GLU A O 1
ATOM 2065 N N . ILE A 1 267 ? 13.316 11.685 -5.789 1.00 83.31 267 ILE A N 1
ATOM 2066 C CA . ILE A 1 267 ? 14.624 11.722 -6.456 1.00 83.31 267 ILE A CA 1
ATOM 2067 C C . ILE A 1 267 ? 14.690 12.922 -7.398 1.00 83.31 267 ILE A C 1
ATOM 2069 O O . ILE A 1 267 ? 15.640 13.703 -7.314 1.00 83.31 267 ILE A O 1
ATOM 2073 N N . LYS A 1 268 ? 13.676 13.112 -8.250 1.00 80.88 268 LYS A N 1
ATOM 2074 C CA . LYS A 1 268 ? 13.621 14.233 -9.195 1.00 80.88 268 LYS A CA 1
ATOM 2075 C C . LYS A 1 268 ? 13.726 15.576 -8.471 1.00 80.88 268 LYS A C 1
ATOM 2077 O O . LYS A 1 268 ? 14.607 16.374 -8.789 1.00 80.88 268 LYS A O 1
ATOM 2082 N N . GLU A 1 269 ? 12.922 15.789 -7.433 1.00 81.06 269 GLU A N 1
ATOM 2083 C CA . GLU A 1 269 ? 12.978 17.013 -6.630 1.00 81.06 269 GLU A CA 1
ATOM 2084 C C . GLU A 1 269 ? 14.342 17.226 -5.961 1.00 81.06 269 GLU A C 1
ATOM 2086 O O . GLU A 1 269 ? 14.825 18.359 -5.891 1.00 81.06 269 GLU A O 1
ATOM 2091 N N . SER A 1 270 ? 14.973 16.159 -5.465 1.00 74.81 270 SER A N 1
ATOM 2092 C CA . SER A 1 270 ? 16.291 16.249 -4.827 1.00 74.81 270 SER A CA 1
ATOM 2093 C C . SER A 1 270 ? 17.384 16.664 -5.821 1.00 74.81 270 SER A C 1
ATOM 2095 O O . SER A 1 270 ? 18.208 17.522 -5.500 1.00 74.81 270 SER A O 1
ATOM 2097 N N . THR A 1 271 ? 17.331 16.145 -7.054 1.00 68.62 271 THR A N 1
ATOM 2098 C CA . THR A 1 271 ? 18.268 16.498 -8.130 1.00 68.62 271 THR A CA 1
ATOM 2099 C C . THR A 1 271 ? 18.060 17.916 -8.667 1.00 68.62 271 THR A C 1
ATOM 2101 O O . THR A 1 271 ? 19.027 18.577 -9.038 1.00 68.62 271 THR A O 1
ATOM 2104 N N . GLU A 1 272 ? 16.822 18.423 -8.662 1.00 65.75 272 GLU A N 1
ATOM 2105 C CA . GLU A 1 272 ? 16.507 19.800 -9.067 1.00 65.75 272 GLU A CA 1
ATOM 2106 C C . GLU A 1 272 ? 16.916 20.832 -7.998 1.00 65.75 272 GLU A C 1
ATOM 2108 O O . GLU A 1 272 ? 17.357 21.933 -8.333 1.00 65.75 272 GLU A O 1
ATOM 2113 N N . LYS A 1 273 ? 16.795 20.486 -6.706 1.00 55.75 273 LYS A N 1
ATOM 2114 C CA . LYS A 1 273 ? 17.120 21.378 -5.575 1.00 55.75 273 LYS A CA 1
ATOM 2115 C C . LYS A 1 273 ? 18.616 21.423 -5.239 1.00 55.75 273 LYS A C 1
ATOM 2117 O O . LYS A 1 273 ? 19.070 22.432 -4.707 1.00 55.75 273 LYS A O 1
ATOM 2122 N N . ASN A 1 274 ? 19.377 20.373 -5.552 1.00 47.00 274 ASN A N 1
ATOM 2123 C CA . ASN A 1 274 ? 20.831 20.311 -5.379 1.00 47.00 274 ASN A CA 1
ATOM 2124 C C . ASN A 1 274 ? 21.487 19.647 -6.606 1.00 47.00 274 ASN A C 1
ATOM 2126 O O . ASN A 1 274 ? 21.723 18.440 -6.594 1.00 47.00 274 ASN A O 1
ATOM 2130 N N . PRO A 1 275 ? 21.858 20.414 -7.650 1.00 49.84 275 PRO A N 1
ATOM 2131 C CA . PRO A 1 275 ? 22.549 19.867 -8.824 1.00 49.84 275 PRO A CA 1
ATOM 2132 C C . PRO A 1 275 ? 23.971 19.354 -8.524 1.00 49.84 275 PRO A C 1
ATOM 2134 O O . PRO A 1 275 ? 24.640 18.829 -9.406 1.00 49.84 275 PRO A O 1
ATOM 2137 N N . SER A 1 276 ? 24.446 19.502 -7.286 1.00 41.59 276 SER A N 1
ATOM 2138 C CA . SER A 1 276 ? 25.746 19.032 -6.817 1.00 41.59 276 SER A CA 1
ATOM 2139 C C . SER A 1 276 ? 25.666 18.589 -5.352 1.00 41.59 276 SER A C 1
ATOM 2141 O O . SER A 1 276 ? 26.119 19.320 -4.478 1.00 41.59 276 SER A O 1
ATOM 2143 N N . ALA A 1 277 ? 25.051 17.436 -5.066 1.00 35.25 277 ALA A N 1
ATOM 2144 C CA . ALA A 1 277 ? 25.378 16.609 -3.894 1.00 35.25 277 ALA A CA 1
ATOM 2145 C C . ALA A 1 277 ? 24.643 15.256 -3.928 1.00 35.25 277 ALA A C 1
ATOM 2147 O O . ALA A 1 277 ? 23.416 15.223 -3.850 1.00 35.25 277 ALA A O 1
ATOM 2148 N N . PRO A 1 278 ? 25.386 14.143 -3.852 1.00 41.81 278 PRO A N 1
ATOM 2149 C CA . PRO A 1 278 ? 24.981 13.028 -3.016 1.00 41.81 278 PRO A CA 1
ATOM 2150 C C . PRO A 1 278 ? 26.017 12.837 -1.900 1.00 41.81 278 PRO A C 1
ATOM 2152 O O . PRO A 1 278 ? 26.695 11.818 -1.830 1.00 41.81 278 PRO A O 1
ATOM 2155 N N . GLU A 1 279 ? 26.151 13.806 -0.991 1.00 45.34 279 GLU A N 1
ATOM 2156 C CA . GLU A 1 279 ? 26.796 13.549 0.304 1.00 45.34 279 GLU A CA 1
ATOM 2157 C C . GLU A 1 279 ? 25.771 12.924 1.258 1.00 45.34 279 GLU A C 1
ATOM 2159 O O . GLU A 1 279 ? 25.220 13.580 2.136 1.00 45.34 279 GLU A O 1
ATOM 2164 N N . LEU A 1 280 ? 25.487 11.634 1.074 1.00 45.44 280 LEU A N 1
ATOM 2165 C CA . LEU A 1 280 ? 24.818 10.830 2.106 1.00 45.44 280 LEU A CA 1
ATOM 2166 C C . LEU A 1 280 ? 25.575 9.551 2.480 1.00 45.44 280 LEU A C 1
ATOM 2168 O O . LEU A 1 280 ? 25.070 8.766 3.275 1.00 45.44 280 LEU A O 1
ATOM 2172 N N . LEU A 1 281 ? 26.803 9.340 1.993 1.00 48.62 281 LEU A N 1
ATOM 2173 C CA . LEU A 1 281 ? 27.595 8.152 2.333 1.00 48.62 281 LEU A CA 1
ATOM 2174 C C . LEU A 1 281 ? 29.094 8.489 2.399 1.00 48.62 281 LEU A C 1
ATOM 2176 O O . LEU A 1 281 ? 29.788 8.442 1.390 1.00 48.62 281 LEU A O 1
ATOM 2180 N N . GLY A 1 282 ? 29.612 8.827 3.587 1.00 38.41 282 GLY A N 1
ATOM 2181 C CA . GLY A 1 282 ? 31.054 9.069 3.746 1.00 38.41 282 GLY A CA 1
ATOM 2182 C C . GLY A 1 282 ? 31.517 9.631 5.090 1.00 38.41 282 GLY A C 1
ATOM 2183 O O . GLY A 1 282 ? 32.366 10.511 5.118 1.00 38.41 282 GLY A O 1
ATOM 2184 N N . GLY A 1 283 ? 30.976 9.164 6.216 1.00 33.06 283 GLY A N 1
ATOM 2185 C CA . GLY A 1 283 ? 31.393 9.629 7.542 1.00 33.06 283 GLY A CA 1
ATOM 2186 C C . GLY A 1 283 ? 32.316 8.658 8.275 1.00 33.06 283 GLY A C 1
ATOM 2187 O O . GLY A 1 283 ? 31.882 8.107 9.279 1.00 33.06 283 GLY A O 1
ATOM 2188 N N . HIS A 1 284 ? 33.565 8.457 7.837 1.00 36.06 284 HIS A N 1
ATOM 2189 C CA . HIS A 1 284 ? 34.633 7.861 8.662 1.00 36.06 284 HIS A CA 1
ATOM 2190 C C . HIS A 1 284 ? 35.972 8.568 8.410 1.00 36.06 284 HIS A C 1
ATOM 2192 O O . HIS A 1 284 ? 36.548 8.459 7.332 1.00 36.06 284 HIS A O 1
ATOM 2198 N N . GLY A 1 285 ? 36.496 9.251 9.432 1.00 31.61 285 GLY A N 1
ATOM 2199 C CA . GLY A 1 285 ? 37.864 9.770 9.409 1.00 31.61 285 GLY A CA 1
ATOM 2200 C C . GLY A 1 285 ? 38.139 10.828 10.470 1.00 31.61 285 GLY A C 1
ATOM 2201 O O . GLY A 1 285 ? 38.119 12.016 10.175 1.00 31.61 285 GLY A O 1
ATOM 2202 N N . GLY A 1 286 ? 38.433 10.410 11.703 1.00 29.41 286 GLY A N 1
ATOM 2203 C CA . GLY A 1 286 ? 38.887 11.340 12.738 1.00 29.41 286 GLY A CA 1
ATOM 2204 C C . GLY A 1 286 ? 39.152 10.688 14.089 1.00 29.41 286 GLY A C 1
ATOM 2205 O O . GLY A 1 286 ? 38.475 10.999 15.060 1.00 29.41 286 GLY A O 1
ATOM 2206 N N . SER A 1 287 ? 40.129 9.782 14.157 1.00 30.66 287 SER A N 1
ATOM 2207 C CA . SER A 1 287 ? 40.680 9.309 15.433 1.00 30.66 287 SER A CA 1
ATOM 2208 C C . SER A 1 287 ? 41.744 10.311 15.910 1.00 30.66 287 SER A C 1
ATOM 2210 O O . SER A 1 287 ? 42.705 10.525 15.165 1.00 30.66 287 SER A O 1
ATOM 2212 N N . PRO A 1 288 ? 41.640 10.927 17.103 1.00 41.50 288 PRO A N 1
ATOM 2213 C CA . PRO A 1 288 ? 42.730 11.725 17.649 1.00 41.50 288 PRO A CA 1
ATOM 2214 C C . PRO A 1 288 ? 43.788 10.810 18.277 1.00 41.50 288 PRO A C 1
ATOM 2216 O O . PRO A 1 288 ? 43.461 9.779 18.869 1.00 41.50 288 PRO A O 1
ATOM 2219 N N . ARG A 1 289 ? 45.051 11.209 18.123 1.00 49.03 289 ARG A N 1
ATOM 2220 C CA . ARG A 1 289 ? 46.164 10.781 18.978 1.00 49.03 289 ARG A CA 1
ATOM 2221 C C . ARG A 1 289 ? 46.140 11.544 20.294 1.00 49.03 289 ARG A C 1
ATOM 2223 O O . ARG A 1 289 ? 45.725 12.724 20.257 1.00 49.03 289 ARG A O 1
#

Secondary structure (DSSP, 8-state):
-----------------------------------SHHHHHHHHHHHHHHHTS-EEEEEPTT-BHHHHHHHHHHHTT--EEES-S-HHHHHHHHS-B--S-EEEEESSHHHHHHHHHHHHHTT--S---HHHHHTT--EEEE-SSSEEEE-HHHHHHS---EEEEEEE-GGGT--SS-SSSPPPHHHHHHHHHHHS-S-EEE-S--S--------SS------HHHHHHHHHTT--EEEEEETTTTEEEEEEEHHHHHHHHHHHHHHHHHHHH-TT---SS--------

Radius of gyration: 23.78 Å; Cα contacts (8 Å, |Δi|>4): 363; chains: 1; bounding box: 64×62×63 Å

Organism: NCBI:txid2528007

Sequence (289 aa):
MNATRFASCLIFVVSIPLCLVNASAQEFTDGETPATVSSASGTLKKNESLLKAPVKIEIKADRTVEEAIRDMAEAAGLTMELEGLDQKILASVYSTSVNQSFTIDAENFQVALNDFARMLLRNYEGDLNIEAVYRRTFLAVPTGKGMLIANPLVRMSSPCEQVTKIYALAELNVDNTSEESALHTSQLTELLKSHIPVYWRTIGFSGQSTHPLEHTFMTHQLNESESEAFEALHIASSITYLQVPKVLVIKAPRSVHYEITQLLEEIKESTEKNPSAPELLGGHGGSPR

Mean predicted aligned error: 14.79 Å

Foldseek 3Di:
DDDDDDDDDDDPPPDDDPPPPPPDDDDDDDDDDDPPPVLLVVLLVVLVVLQQAKFKDKQAWFAWQQVSLCRRQVSSVFDEDEWFDDPVQCCLQTVDTDHHIDIDTGSGNQRSLVVVLVSVCPPVPDDCDVVSSQSSHWDWDGGSRGTYIYTLSRLAPGAGDKDKDKAACPLLQADCDDDAQHQHPVNLVVVLLQPRRFAEDEPDDPDDDDDDPPDPDDSPPDDPVRVVVCVVRNRYKYWYADPVVGMIIIIGHPRSVVVSVVVSVVSSVVCVVCVHDPPPDDPDDDDDD

pLDDT: mean 71.09, std 24.53, range [26.28, 97.81]

Nearest PDB structures (foldseek):
  2j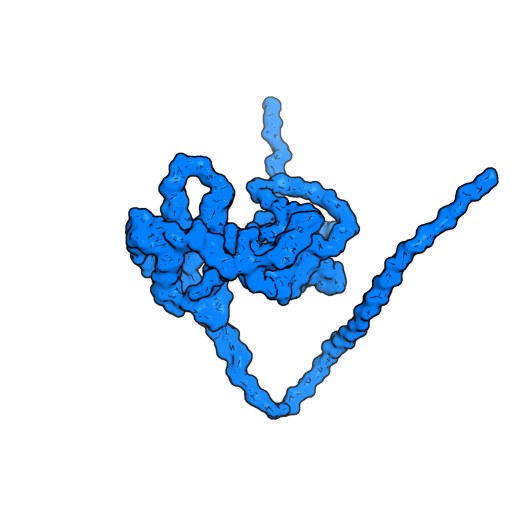zx-assembly1_A  TM=5.419E-01  e=2.772E+00  Homo sapiens
  4qvz-assembly2_B  TM=3.496E-01  e=3.959E+00  Homo sapiens
  8dqr-assembly1_A  TM=5.100E-01  e=8.571E+00  Arabidopsis thaliana

Solvent-accessible surface area (backbone atoms only — not comparable to full-atom values): 17575 Å² total; per-residue (Å²): 135,86,89,79,87,84,86,86,81,87,79,82,80,81,84,75,83,82,77,79,77,79,85,68,92,71,91,77,91,82,91,80,85,87,72,74,68,62,55,52,56,52,39,27,54,51,31,45,53,43,44,60,34,66,41,75,50,76,44,60,45,75,33,28,47,49,54,46,54,45,54,52,29,52,75,57,74,34,46,80,45,70,62,50,70,43,64,68,59,48,43,76,46,30,60,45,63,33,90,58,62,49,72,48,80,25,70,18,46,60,53,39,43,50,53,51,26,51,60,69,50,69,77,58,92,58,88,83,47,70,64,63,50,31,52,42,44,67,43,76,36,70,31,67,80,23,31,36,44,34,36,44,47,38,48,54,72,18,39,40,76,64,48,78,48,77,44,76,37,77,85,58,52,52,39,96,66,95,78,98,74,48,54,34,62,68,57,51,53,51,49,53,53,66,73,46,72,54,36,48,40,79,60,84,81,91,75,78,88,70,79,80,74,94,59,98,57,84,69,58,66,57,51,77,76,52,41,57,57,35,48,78,49,45,31,50,27,38,48,33,79,36,82,81,86,38,30,41,42,35,37,30,37,68,60,56,56,49,53,50,51,54,52,52,50,53,51,44,52,50,49,73,76,38,82,81,69,85,88,83,80,83,92,82,88,83,83,83,132